Protein AF-0000000084446085 (afdb_homodimer)

Radius of gyration: 16.43 Å; Cα contacts (8 Å, |Δi|>4): 392; chains: 2; bounding box: 28×56×34 Å

Sequence (192 aa):
MSDHLPVAARFSLLAEPSPGLLPRAMQPFAKRDLVPDHFASHREGGTLRLSFGMKAMPAEMVNLVRGDLARLVGVLELQVEQGEMERGPAVLAVAAMSDHLPVAARFSLLAEPSPGLLPRAMQPFAKRDLVPDHFASHREGGTLRLSFGMKAMPAEMVNLVRGDLARLVGVLELQVEQGEMERGPAVLAVAA

InterPro domains:
  IPR060015 ACT-like domain, proteobacteria [PF26954] (7-83)

Organism: NCBI:txid207340

Secondary structure (DSSP, 8-state):
---PPEEEEEEEEEE---TTHHHHHHHHHHHTT---SEEEEEEETTEEEEEEEEEEEEHHHHHHHHHHHHTSTTEEEEEEEEES--S---------/---PPPEEEEEEEEE---TTHHHHHHHHHHHTT---SEEEEEEETTEEEEEEEEEEE-HHHHHHHHHHHHTSTTEEEEEEEEES--S---------

Foldseek 3Di:
DPPAWWWKKKKKWKFFDDPCLVVQLCVLQVVVVHDFPDKDWDDDVGIIIIMTIDLTDDPVSQVVSVVSNVPDPGTDDMDMDIGHSDDTPDPPPPDD/DPPAWWKKKKKKWKFFDDPCLVVQLCVLQVVVVHDFPDKDWDDDVGIIIIMTIDLTDRPVSQVVSVVSNVPDPGTDDMDMDIGHNDDTDDPPPPDD

Nearest PDB structures (foldseek):
  3ibw-assembly1_B  TM=8.499E-01  e=1.055E-03  Chlorobaculum tepidum
  6mrj-assembly1_B  TM=8.603E-01  e=3.039E-03  Helicobacter pylori 26695
  3pht-assembly1_A-2  TM=8.495E-01  e=3.235E-03  Helicobacter pylori
  2wvd-assembly1_C  TM=8.560E-01  e=4.699E-03  Helicobacter pylori 26695
  2cad-assembly1_B-2  TM=8.555E-01  e=9.316E-03  Helicobacter pylori 26695

Structure (mmCIF, N/CA/C/O backbone):
data_AF-0000000084446085-model_v1
#
loop_
_entity.id
_entity.type
_entity.pdbx_description
1 polymer 'Uncharacterized protein'
#
loop_
_atom_site.group_PDB
_atom_site.id
_atom_site.type_symbol
_atom_site.label_atom_id
_atom_site.label_alt_id
_atom_site.label_comp_id
_atom_site.label_asym_id
_atom_site.label_entity_id
_atom_site.label_seq_id
_atom_site.pdbx_PDB_ins_code
_atom_site.Cartn_x
_atom_site.Cartn_y
_atom_site.Cartn_z
_atom_site.occupancy
_atom_site.B_iso_or_equiv
_atom_site.auth_seq_id
_atom_site.auth_comp_id
_atom_site.auth_asym_id
_atom_site.auth_atom_id
_atom_site.pdbx_PDB_model_num
ATOM 1 N N . MET A 1 1 ? -11.031 27.734 9.391 1 44.88 1 MET A N 1
ATOM 2 C CA . MET A 1 1 ? -10.266 26.5 9.289 1 44.88 1 MET A CA 1
ATOM 3 C C . MET A 1 1 ? -8.805 26.734 9.656 1 44.88 1 MET A C 1
ATOM 5 O O . MET A 1 1 ? -8.164 27.641 9.133 1 44.88 1 MET A O 1
ATOM 9 N N . SER A 1 2 ? -8.438 26.609 10.836 1 50.5 2 SER A N 1
ATOM 10 C CA . SER A 1 2 ? -7.133 27.047 11.336 1 50.5 2 SER A CA 1
ATOM 11 C C . SER A 1 2 ? -6.02 26.688 10.352 1 50.5 2 SER A C 1
ATOM 13 O O . SER A 1 2 ? -5.934 25.531 9.898 1 50.5 2 SER A O 1
ATOM 15 N N . ASP A 1 3 ? -5.613 27.531 9.531 1 59.16 3 ASP A N 1
ATOM 16 C CA . ASP A 1 3 ? -4.547 27.531 8.531 1 59.16 3 ASP A CA 1
ATOM 17 C C . ASP A 1 3 ? -3.283 26.875 9.07 1 59.16 3 ASP A C 1
ATOM 19 O O . ASP A 1 3 ? -2.32 27.562 9.422 1 59.16 3 ASP A O 1
ATOM 23 N N . HIS A 1 4 ? -3.48 25.734 9.82 1 76.31 4 HIS A N 1
ATOM 24 C CA . HIS A 1 4 ? -2.236 25.188 10.344 1 76.31 4 HIS A CA 1
ATOM 25 C C . HIS A 1 4 ? -1.319 24.734 9.211 1 76.31 4 HIS A C 1
ATOM 27 O O . HIS A 1 4 ? -1.79 24.266 8.172 1 76.31 4 HIS A O 1
ATOM 33 N N . LEU A 1 5 ? -0.11 25.172 9.188 1 86.69 5 LEU A N 1
ATOM 34 C CA . LEU A 1 5 ? 0.936 24.844 8.227 1 86.69 5 LEU A CA 1
ATOM 35 C C . LEU A 1 5 ? 1.095 23.328 8.102 1 86.69 5 LEU A C 1
ATOM 37 O O . LEU A 1 5 ? 0.976 22.609 9.094 1 86.69 5 LEU A O 1
ATOM 41 N N . PRO A 1 6 ? 1.165 22.891 6.93 1 93.75 6 PRO A N 1
ATOM 42 C CA . PRO A 1 6 ? 1.433 21.453 6.762 1 93.75 6 PRO A CA 1
ATOM 43 C C . PRO A 1 6 ? 2.699 21.016 7.484 1 93.75 6 PRO A C 1
ATOM 45 O O . PRO A 1 6 ? 3.604 21.812 7.719 1 93.75 6 PRO A O 1
ATOM 48 N N . VAL A 1 7 ? 2.709 19.859 7.918 1 95.06 7 VAL A N 1
ATOM 49 C CA . VAL A 1 7 ? 3.865 19.266 8.594 1 95.06 7 VAL A CA 1
ATOM 50 C C . VAL A 1 7 ? 4.309 18.016 7.855 1 95.06 7 VAL A C 1
ATOM 52 O O . VAL A 1 7 ? 3.512 17.391 7.148 1 95.06 7 VAL A O 1
ATOM 55 N N . ALA A 1 8 ? 5.555 17.641 7.98 1 96.75 8 ALA A N 1
ATOM 56 C CA . ALA A 1 8 ? 6.016 16.328 7.559 1 96.75 8 ALA A CA 1
ATOM 57 C C . ALA A 1 8 ? 5.613 15.258 8.57 1 96.75 8 ALA A C 1
ATOM 59 O O . ALA A 1 8 ? 5.633 15.5 9.781 1 96.75 8 ALA A O 1
ATOM 60 N N . ALA A 1 9 ? 5.258 14.117 8.078 1 97.81 9 ALA A N 1
ATOM 61 C CA . ALA A 1 9 ? 4.859 13.031 8.977 1 97.81 9 ALA A CA 1
ATOM 62 C C . ALA A 1 9 ? 5.316 11.68 8.438 1 97.81 9 ALA A C 1
ATOM 64 O O . ALA A 1 9 ? 5.367 11.477 7.227 1 97.81 9 ALA A O 1
ATOM 65 N N . ARG A 1 10 ? 5.652 10.812 9.32 1 97.81 10 ARG A N 1
ATOM 66 C CA . ARG A 1 10 ? 5.988 9.422 9.031 1 97.81 10 ARG A CA 1
ATOM 67 C C . ARG A 1 10 ? 5.258 8.477 9.977 1 97.81 10 ARG A C 1
ATOM 69 O O . ARG A 1 10 ? 5.273 8.672 11.195 1 97.81 10 ARG A O 1
ATOM 76 N N . PHE A 1 11 ? 4.621 7.492 9.383 1 98.44 11 PHE A N 1
ATOM 77 C CA . PHE A 1 11 ? 3.965 6.418 10.125 1 98.44 11 PHE A CA 1
ATOM 78 C C . PHE A 1 11 ? 4.688 5.094 9.906 1 98.44 11 PHE A C 1
ATOM 80 O O . PHE A 1 11 ? 4.918 4.688 8.766 1 98.44 11 PHE A O 1
ATOM 87 N N . SER A 1 12 ? 5.07 4.453 10.969 1 98.25 12 SER A N 1
ATOM 88 C CA . SER A 1 12 ? 5.719 3.146 10.914 1 98.25 12 SER A CA 1
ATOM 89 C C . SER A 1 12 ? 4.965 2.119 11.758 1 98.25 12 SER A C 1
ATOM 91 O O . SER A 1 12 ? 4.699 2.35 12.938 1 98.25 12 SER A O 1
ATOM 93 N N . LEU A 1 13 ? 4.707 0.987 11.094 1 98.31 13 LEU A N 1
ATOM 94 C CA . LEU A 1 13 ? 3.875 -0.013 11.758 1 98.31 13 LEU A CA 1
ATOM 95 C C . LEU A 1 13 ? 4.523 -1.392 11.688 1 98.31 13 LEU A C 1
ATOM 97 O O . LEU A 1 13 ? 5.18 -1.722 10.695 1 98.31 13 LEU A O 1
ATOM 101 N N . LEU A 1 14 ? 4.336 -2.143 12.719 1 98.44 14 LEU A N 1
ATOM 102 C CA . LEU A 1 14 ? 4.484 -3.594 12.719 1 98.44 14 LEU A CA 1
ATOM 103 C C . LEU A 1 14 ? 3.121 -4.277 12.781 1 98.44 14 LEU A C 1
ATOM 105 O O . LEU A 1 14 ? 2.264 -3.891 13.578 1 98.44 14 LEU A O 1
ATOM 109 N N . ALA A 1 15 ? 2.941 -5.281 11.945 1 98.62 15 ALA A N 1
ATOM 110 C CA . ALA A 1 15 ? 1.638 -5.938 11.898 1 98.62 15 ALA A CA 1
ATOM 111 C C . ALA A 1 15 ? 1.781 -7.418 11.57 1 98.62 15 ALA A C 1
ATOM 113 O O . ALA A 1 15 ? 2.85 -7.867 11.141 1 98.62 15 ALA A O 1
ATOM 114 N N . GLU A 1 16 ? 0.782 -8.172 11.859 1 98.06 16 GLU A N 1
ATOM 115 C CA . GLU A 1 16 ? 0.651 -9.539 11.359 1 98.06 16 GLU A CA 1
ATOM 116 C C . GLU A 1 16 ? 0.266 -9.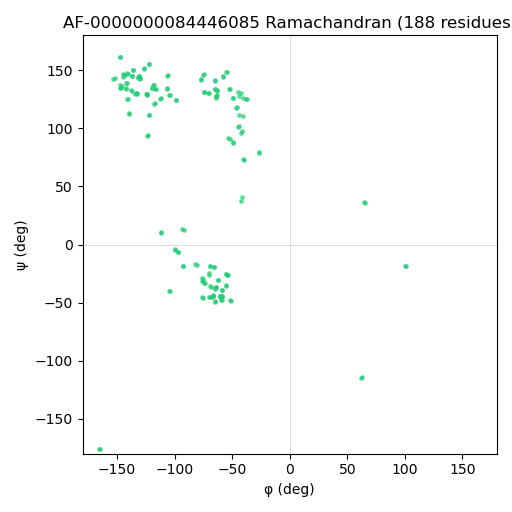547 9.883 1 98.06 16 GLU A C 1
ATOM 118 O O . GLU A 1 16 ? -0.667 -8.852 9.477 1 98.06 16 GLU A O 1
ATOM 123 N N . PRO A 1 17 ? 1.014 -10.352 9.164 1 97.62 17 PRO A N 1
ATOM 124 C CA . PRO A 1 17 ? 0.651 -10.398 7.75 1 97.62 17 PRO A CA 1
ATOM 125 C C . PRO A 1 17 ? -0.752 -10.961 7.516 1 97.62 17 PRO A C 1
ATOM 127 O O . PRO A 1 17 ? -1.106 -12 8.07 1 97.62 17 PRO A O 1
ATOM 130 N N . SER A 1 18 ? -1.565 -10.25 6.789 1 97.31 18 SER A N 1
ATOM 131 C CA . SER A 1 18 ? -2.896 -10.672 6.359 1 97.31 18 SER A CA 1
ATOM 132 C C . SER A 1 18 ? -3.291 -10 5.047 1 97.31 18 SER A C 1
ATOM 134 O O . SER A 1 18 ? -2.91 -8.859 4.789 1 97.31 18 SER A O 1
ATOM 136 N N . PRO A 1 19 ? -3.984 -10.695 4.168 1 97.31 19 PRO A N 1
ATOM 137 C CA . PRO A 1 19 ? -4.324 -10.156 2.852 1 97.31 19 PRO A CA 1
ATOM 138 C C . PRO A 1 19 ? -5.047 -8.812 2.934 1 97.31 19 PRO A C 1
ATOM 140 O O . PRO A 1 19 ? -4.863 -7.953 2.068 1 97.31 19 PRO A O 1
ATOM 143 N N . GLY A 1 20 ? -5.68 -8.484 3.869 1 98 20 GLY A N 1
ATOM 144 C CA . GLY A 1 20 ? -6.492 -7.281 3.961 1 98 20 GLY A CA 1
ATOM 145 C C . GLY A 1 20 ? -5.785 -6.137 4.656 1 98 20 GLY A C 1
ATOM 146 O O . GLY A 1 20 ? -6.293 -5.012 4.688 1 98 20 GLY A O 1
ATOM 147 N N . LEU A 1 21 ? -4.629 -6.352 5.191 1 98.44 21 LEU A N 1
ATOM 148 C CA . LEU A 1 21 ? -3.977 -5.332 6.012 1 98.44 21 LEU A CA 1
ATOM 149 C C . LEU A 1 21 ? -3.516 -4.16 5.152 1 98.44 21 LEU A C 1
ATOM 151 O O . LEU A 1 21 ? -3.734 -3 5.508 1 98.44 21 LEU A O 1
ATOM 155 N N . LEU A 1 22 ? -2.881 -4.457 4 1 97.62 22 LEU A N 1
ATOM 156 C CA . LEU A 1 22 ? -2.289 -3.398 3.191 1 97.62 22 LEU A CA 1
ATOM 157 C C . LEU A 1 22 ? -3.365 -2.469 2.641 1 97.62 22 LEU A C 1
ATOM 159 O O . LEU A 1 22 ? -3.27 -1.248 2.787 1 97.62 22 LEU A O 1
ATOM 163 N N . PRO A 1 23 ? -4.465 -2.996 2.02 1 98.25 23 PRO A N 1
ATOM 164 C CA . PRO A 1 23 ? -5.539 -2.086 1.607 1 98.25 23 PRO A CA 1
ATOM 165 C C . PRO A 1 23 ? -6.125 -1.3 2.777 1 98.25 23 PRO A C 1
ATOM 167 O O . PRO A 1 23 ? -6.375 -0.098 2.656 1 98.25 23 PRO A O 1
ATOM 170 N N . ARG A 1 24 ? -6.266 -1.935 3.891 1 98.19 24 ARG A N 1
ATOM 171 C CA . ARG A 1 24 ? -6.863 -1.272 5.047 1 98.19 24 ARG A CA 1
ATOM 172 C C . ARG A 1 24 ? -5.938 -0.191 5.598 1 98.19 24 ARG A C 1
ATOM 174 O O . ARG A 1 24 ? -6.402 0.852 6.062 1 98.19 24 ARG A O 1
ATOM 181 N N . ALA A 1 25 ? -4.676 -0.404 5.566 1 98.5 25 ALA A N 1
ATOM 182 C CA . ALA A 1 25 ? -3.701 0.551 6.09 1 98.5 25 ALA A CA 1
ATOM 183 C C . ALA A 1 25 ? -3.646 1.807 5.223 1 98.5 25 ALA A C 1
ATOM 185 O O . ALA A 1 25 ? -3.209 2.865 5.684 1 98.5 25 ALA A O 1
ATOM 186 N N . MET A 1 26 ? -4.141 1.696 3.994 1 97.62 26 MET A N 1
ATOM 187 C CA . MET A 1 26 ? -4.094 2.826 3.07 1 97.62 26 MET A CA 1
ATOM 188 C C . MET A 1 26 ? -5.379 3.646 3.146 1 97.62 26 MET A C 1
ATOM 190 O O . MET A 1 26 ? -5.395 4.816 2.762 1 97.62 26 MET A O 1
ATOM 194 N N . GLN A 1 27 ? -6.395 3.082 3.666 1 98.44 27 GLN A N 1
ATOM 195 C CA . GLN A 1 27 ? -7.734 3.66 3.646 1 98.44 27 GLN A CA 1
ATOM 196 C C . GLN A 1 27 ? -7.781 4.961 4.445 1 98.44 27 GLN A C 1
ATOM 198 O O . GLN A 1 27 ? -8.469 5.906 4.059 1 98.44 27 GLN A O 1
ATOM 203 N N . PRO A 1 28 ? -7.082 5.141 5.574 1 98.69 28 PRO A N 1
ATOM 204 C CA . PRO A 1 28 ? -7.16 6.379 6.352 1 98.69 28 PRO A CA 1
ATOM 205 C C . PRO A 1 28 ? -6.68 7.598 5.57 1 98.69 28 PRO A C 1
ATOM 207 O O . PRO A 1 28 ? -7.164 8.711 5.797 1 98.69 28 PRO A O 1
ATOM 210 N N . PHE A 1 29 ? -5.754 7.434 4.668 1 98.31 29 PHE A N 1
ATOM 211 C CA . PHE A 1 29 ? -5.258 8.531 3.846 1 98.31 29 PHE A CA 1
ATOM 212 C C . PHE A 1 29 ? -6.266 8.891 2.76 1 98.31 29 PHE A C 1
ATOM 214 O O . PHE A 1 29 ? -6.559 10.07 2.545 1 98.31 29 PHE A O 1
ATOM 221 N N . ALA A 1 30 ? -6.73 7.852 2.168 1 98.44 30 ALA A N 1
ATOM 222 C CA . ALA A 1 30 ? -7.719 8.07 1.115 1 98.44 30 ALA A CA 1
ATOM 223 C C . ALA A 1 30 ? -8.938 8.812 1.654 1 98.44 30 ALA A C 1
ATOM 225 O O . ALA A 1 30 ? -9.438 9.742 1.021 1 98.44 30 ALA A O 1
ATOM 226 N N . LYS A 1 31 ? -9.469 8.422 2.818 1 98.12 31 LYS A N 1
ATOM 227 C CA . LYS A 1 31 ? -10.633 9.023 3.461 1 98.12 31 LYS A CA 1
ATOM 228 C C . LYS A 1 31 ? -10.438 10.523 3.652 1 98.12 31 LYS A C 1
ATOM 230 O O . LYS A 1 31 ? -11.406 11.281 3.715 1 98.12 31 LYS A O 1
ATOM 235 N N . ARG A 1 32 ? -9.188 10.992 3.734 1 97.94 32 ARG A N 1
ATOM 236 C CA . ARG A 1 32 ? -8.875 12.383 4.043 1 97.94 32 ARG A CA 1
ATOM 237 C C . ARG A 1 32 ? -8.266 13.086 2.836 1 97.94 32 ARG A C 1
ATOM 239 O O . ARG A 1 32 ? -7.602 14.117 2.98 1 97.94 32 ARG A O 1
ATOM 246 N N . ASP A 1 33 ? -8.312 12.453 1.645 1 97.81 33 ASP A N 1
ATOM 247 C CA . ASP A 1 33 ? -7.844 12.992 0.374 1 97.81 33 ASP A CA 1
ATOM 248 C C . ASP A 1 33 ? -6.336 13.219 0.398 1 97.81 33 ASP A C 1
ATOM 250 O O . ASP A 1 33 ? -5.848 14.242 -0.083 1 97.81 33 ASP A O 1
ATOM 254 N N . LEU A 1 34 ? -5.641 12.336 1.06 1 97.69 34 LEU A N 1
ATOM 255 C CA . LEU A 1 34 ? -4.188 12.406 1.152 1 97.69 34 LEU A CA 1
ATOM 256 C C . LE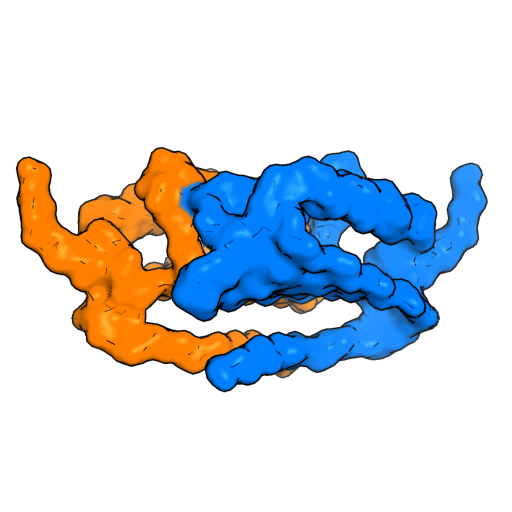U A 1 34 ? -3.529 11.344 0.281 1 97.69 34 LEU A C 1
ATOM 258 O O . LEU A 1 34 ? -4.066 10.242 0.127 1 97.69 34 LEU A O 1
ATOM 262 N N . VAL A 1 35 ? -2.416 11.641 -0.278 1 97.5 35 VAL A N 1
ATOM 263 C CA . VAL A 1 35 ? -1.564 10.695 -0.997 1 97.5 35 VAL A CA 1
ATOM 264 C C . VAL A 1 35 ? -0.172 10.672 -0.37 1 97.5 35 VAL A C 1
ATOM 266 O O . VAL A 1 35 ? 0.594 11.633 -0.513 1 97.5 35 VAL A O 1
ATOM 269 N N . PRO A 1 36 ? 0.139 9.625 0.22 1 97.12 36 PRO A N 1
ATOM 270 C CA . PRO A 1 36 ? 1.501 9.555 0.756 1 97.12 36 PRO A CA 1
ATOM 271 C C . PRO A 1 36 ? 2.568 9.742 -0.321 1 97.12 36 PRO A C 1
ATOM 273 O O . PRO A 1 36 ? 2.404 9.258 -1.446 1 97.12 36 PRO A O 1
ATOM 276 N N . ASP A 1 37 ? 3.684 10.406 0.031 1 96.25 37 ASP A N 1
ATOM 277 C CA . ASP A 1 37 ? 4.801 10.586 -0.889 1 96.25 37 ASP A CA 1
ATOM 278 C C . ASP A 1 37 ? 5.582 9.289 -1.07 1 96.25 37 ASP A C 1
ATOM 280 O O . ASP A 1 37 ? 6.148 9.039 -2.137 1 96.25 37 ASP A O 1
ATOM 284 N N . HIS A 1 38 ? 5.609 8.539 0.038 1 96.12 38 HIS A N 1
ATOM 285 C CA . HIS A 1 38 ? 6.312 7.266 0.03 1 96.12 38 HIS A CA 1
ATOM 286 C C . HIS A 1 38 ? 5.598 6.238 0.902 1 96.12 38 HIS A C 1
ATOM 288 O O . HIS A 1 38 ? 5.023 6.59 1.935 1 96.12 38 HIS A O 1
ATOM 294 N N . PHE A 1 39 ? 5.664 5.023 0.414 1 96.06 39 PHE A N 1
ATOM 295 C CA . PHE A 1 39 ? 5.145 3.883 1.159 1 96.06 39 PHE A CA 1
ATOM 296 C C . PHE A 1 39 ? 5.992 2.641 0.905 1 96.06 39 PHE A C 1
ATOM 298 O O . PHE A 1 39 ? 6.402 2.385 -0.228 1 96.06 39 PHE A O 1
ATOM 305 N N . ALA A 1 40 ? 6.254 1.955 2 1 97.12 40 ALA A N 1
ATOM 306 C CA . ALA A 1 40 ? 6.996 0.702 1.885 1 97.12 40 ALA A CA 1
ATOM 307 C C . ALA A 1 40 ? 6.457 -0.346 2.854 1 97.12 40 ALA A C 1
ATOM 309 O O . ALA A 1 40 ? 6.098 -0.024 3.988 1 97.12 40 ALA A O 1
ATOM 310 N N . SER A 1 41 ? 6.387 -1.529 2.34 1 97.44 41 SER A N 1
ATOM 311 C CA . SER A 1 41 ? 6.074 -2.658 3.209 1 97.44 41 SER A CA 1
ATOM 312 C C . SER A 1 41 ? 6.957 -3.861 2.893 1 97.44 41 SER A C 1
ATOM 314 O O . SER A 1 41 ? 7.371 -4.047 1.746 1 97.44 41 SER A O 1
ATOM 316 N N . HIS A 1 42 ? 7.285 -4.574 3.934 1 96.25 42 HIS A N 1
ATOM 317 C CA . HIS A 1 42 ? 8.102 -5.777 3.812 1 96.25 42 HIS A CA 1
ATOM 318 C C . HIS A 1 42 ? 7.637 -6.859 4.781 1 96.25 42 HIS A C 1
ATOM 320 O O . HIS A 1 42 ? 7.434 -6.594 5.969 1 96.25 42 HIS A O 1
ATOM 326 N N . ARG A 1 43 ? 7.562 -7.996 4.207 1 95.81 43 ARG A N 1
ATOM 327 C CA . ARG A 1 43 ? 7.176 -9.141 5.027 1 95.81 43 ARG A CA 1
ATOM 328 C C . ARG A 1 43 ? 8.398 -9.945 5.457 1 95.81 43 ARG A C 1
ATOM 330 O O . ARG A 1 43 ? 9.273 -10.242 4.641 1 95.81 43 ARG A O 1
ATOM 337 N N . GLU A 1 44 ? 8.531 -10.102 6.633 1 89.75 44 GLU A N 1
ATOM 338 C CA . GLU A 1 44 ? 9.555 -10.977 7.203 1 89.75 44 GLU A CA 1
ATOM 339 C C . GLU A 1 44 ? 8.938 -12.047 8.102 1 89.75 44 GLU A C 1
ATOM 341 O O . GLU A 1 44 ? 8.75 -11.82 9.297 1 89.75 44 GLU A O 1
ATOM 346 N N . GLY A 1 45 ? 8.711 -13.188 7.43 1 86.44 45 GLY A N 1
ATOM 347 C CA . GLY A 1 45 ? 8.109 -14.273 8.188 1 86.44 45 GLY A CA 1
ATOM 348 C C . GLY A 1 45 ? 6.738 -13.93 8.734 1 86.44 45 GLY A C 1
ATOM 349 O O . GLY A 1 45 ? 5.828 -13.594 7.973 1 86.44 45 GLY A O 1
ATOM 350 N N . GLY A 1 46 ? 6.637 -13.867 10.016 1 93.31 46 GLY A N 1
ATOM 351 C CA . GLY A 1 46 ? 5.355 -13.695 10.68 1 93.31 46 GLY A CA 1
ATOM 352 C C . GLY A 1 46 ? 5.012 -12.242 10.945 1 93.31 46 GLY A C 1
ATOM 353 O O . GLY A 1 46 ? 4.07 -11.945 11.688 1 93.31 46 GLY A O 1
ATOM 354 N N . THR A 1 47 ? 5.777 -11.359 10.312 1 96.94 47 THR A N 1
ATOM 355 C CA . THR A 1 47 ? 5.5 -9.945 10.555 1 96.94 47 THR A CA 1
ATOM 356 C C . THR A 1 47 ? 5.523 -9.164 9.242 1 96.94 47 THR A C 1
ATOM 358 O O . THR A 1 47 ? 6.188 -9.562 8.289 1 96.94 47 THR A O 1
ATOM 361 N N . LEU A 1 48 ? 4.703 -8.109 9.258 1 97.75 48 LEU A N 1
ATOM 362 C CA . LEU A 1 48 ? 4.68 -7.129 8.18 1 97.75 48 LEU A CA 1
ATOM 363 C C . LEU A 1 48 ? 5.086 -5.75 8.688 1 97.75 48 LEU A C 1
ATOM 365 O O . LEU A 1 48 ? 4.477 -5.227 9.625 1 97.75 48 LEU A O 1
ATOM 369 N N . ARG A 1 49 ? 6.113 -5.223 8.109 1 98.06 49 ARG A N 1
ATOM 370 C CA . ARG A 1 49 ? 6.559 -3.877 8.461 1 98.06 49 ARG A CA 1
ATOM 371 C C . ARG A 1 49 ? 6.172 -2.875 7.375 1 98.06 49 ARG A C 1
ATOM 373 O O . ARG A 1 49 ? 6.438 -3.094 6.191 1 98.06 49 ARG A O 1
ATOM 380 N N . LEU A 1 50 ? 5.527 -1.782 7.797 1 98 50 LEU A N 1
ATOM 381 C CA . LEU A 1 50 ? 5.074 -0.757 6.863 1 98 50 LEU A CA 1
ATOM 382 C C . LEU A 1 50 ? 5.582 0.62 7.277 1 98 50 LEU A C 1
ATOM 384 O O . LEU A 1 50 ? 5.734 0.895 8.469 1 98 50 LEU A O 1
ATOM 388 N N . SER A 1 51 ? 5.75 1.472 6.332 1 97.31 51 SER A N 1
ATOM 389 C CA . SER A 1 51 ? 6.043 2.875 6.602 1 97.31 51 SER A CA 1
ATOM 390 C C . SER A 1 51 ? 5.445 3.781 5.531 1 97.31 51 SER A C 1
ATOM 392 O O . SER A 1 51 ? 5.535 3.48 4.34 1 97.31 51 SER A O 1
ATOM 394 N N . PHE A 1 52 ? 4.812 4.859 5.996 1 96.94 52 PHE A N 1
ATOM 395 C CA . PHE A 1 52 ? 4.262 5.914 5.156 1 96.94 52 PHE A CA 1
ATOM 396 C C . PHE A 1 52 ? 4.934 7.25 5.453 1 96.94 52 PHE A C 1
ATOM 398 O O . PHE A 1 52 ? 5.125 7.609 6.617 1 96.94 52 PHE A O 1
ATOM 405 N N . GLY A 1 53 ? 5.219 7.926 4.375 1 96.62 53 GLY A N 1
ATOM 406 C CA . GLY A 1 53 ? 5.781 9.25 4.57 1 96.62 53 GLY A CA 1
ATOM 407 C C . GLY A 1 53 ? 5.07 10.328 3.768 1 96.62 53 GLY A C 1
ATOM 408 O O . GLY A 1 53 ? 4.695 10.102 2.613 1 96.62 53 GLY A O 1
ATOM 409 N N . MET A 1 54 ? 4.945 11.461 4.344 1 96.19 54 MET A N 1
ATOM 410 C CA . MET A 1 54 ? 4.441 12.664 3.691 1 96.19 54 MET A CA 1
ATOM 411 C C . MET A 1 54 ? 5.27 13.883 4.082 1 96.19 54 MET A C 1
ATOM 413 O O . MET A 1 54 ? 5.512 14.117 5.266 1 96.19 54 MET A O 1
ATOM 417 N N . LYS A 1 55 ? 5.578 14.562 3.057 1 94.31 55 LYS A N 1
ATOM 418 C CA . LYS A 1 55 ? 6.328 15.789 3.291 1 94.31 55 LYS A CA 1
ATOM 419 C C . LYS A 1 55 ? 5.422 16.891 3.822 1 94.31 55 LYS A C 1
ATOM 421 O O . LYS A 1 55 ? 5.883 17.797 4.52 1 94.31 55 LYS A O 1
ATOM 426 N N . ALA A 1 56 ? 4.238 16.844 3.41 1 94.12 56 ALA A N 1
ATOM 427 C CA . ALA A 1 56 ? 3.275 17.875 3.801 1 94.12 56 ALA A CA 1
ATOM 428 C C . ALA A 1 56 ? 1.911 17.266 4.102 1 94.12 56 ALA A C 1
ATOM 430 O O . ALA A 1 56 ? 1.249 16.734 3.203 1 94.12 56 ALA A O 1
ATOM 431 N N . MET A 1 57 ? 1.583 17.359 5.355 1 95.81 57 MET A N 1
ATOM 432 C CA . MET A 1 57 ? 0.305 16.844 5.848 1 95.81 57 MET A CA 1
ATOM 433 C C . MET A 1 57 ? -0.359 17.859 6.781 1 95.81 57 MET A C 1
ATOM 435 O O . MET A 1 57 ? 0.307 18.453 7.621 1 95.81 57 MET A O 1
ATOM 439 N N . PRO A 1 58 ? -1.727 18.172 6.508 1 95.5 58 PRO A N 1
ATOM 440 C CA . PRO A 1 58 ? -2.379 18.984 7.535 1 95.5 58 PRO A CA 1
ATOM 441 C C . PRO A 1 58 ? -2.168 18.438 8.945 1 95.5 58 PRO A C 1
ATOM 443 O O . PRO A 1 58 ? -2.467 17.266 9.203 1 95.5 58 PRO A O 1
ATOM 446 N N . ALA A 1 59 ? -1.686 19.281 9.766 1 95 59 ALA A N 1
ATOM 447 C CA . ALA A 1 59 ? -1.242 18.875 11.094 1 95 59 ALA A CA 1
ATOM 448 C C . ALA A 1 59 ? -2.359 18.172 11.852 1 95 59 ALA A C 1
ATOM 450 O O . ALA A 1 59 ? -2.109 17.203 12.586 1 95 59 ALA A O 1
ATOM 451 N N . GLU A 1 60 ? -3.525 18.531 11.688 1 95.88 60 GLU A N 1
ATOM 452 C CA . GLU A 1 60 ? -4.664 17.969 12.414 1 95.88 60 GLU A CA 1
ATOM 453 C C . GLU A 1 60 ? -4.949 16.547 11.969 1 95.88 60 GLU A C 1
ATOM 455 O O . GLU A 1 60 ? -5.531 15.758 12.719 1 95.88 60 GLU A O 1
ATOM 460 N N . MET A 1 61 ? -4.566 16.281 10.789 1 97.94 61 MET A N 1
ATOM 461 C CA . MET A 1 61 ? -4.898 14.977 10.227 1 97.94 61 MET A CA 1
ATOM 462 C C . MET A 1 61 ? -3.928 13.906 10.719 1 97.94 61 MET A C 1
ATOM 464 O O . MET A 1 61 ? -4.215 12.711 10.625 1 97.94 61 MET A O 1
ATOM 468 N N . VAL A 1 62 ? -2.783 14.328 11.234 1 97.81 62 VAL A N 1
ATOM 469 C CA . VAL A 1 62 ? -1.776 13.359 11.664 1 97.81 62 VAL A CA 1
ATOM 470 C C . VAL A 1 62 ? -2.355 12.469 12.758 1 97.81 62 VAL A C 1
ATOM 472 O O . VAL A 1 62 ? -2.279 11.242 12.672 1 97.81 62 VAL A O 1
ATOM 475 N N . ASN A 1 63 ? -3.039 13.125 13.672 1 97.81 63 ASN A N 1
ATOM 476 C CA . ASN A 1 63 ? -3.564 12.367 14.805 1 97.81 63 ASN A CA 1
ATOM 477 C C . ASN A 1 63 ? -4.789 11.547 14.406 1 97.81 63 ASN A C 1
ATOM 479 O O . ASN A 1 63 ? -5.039 10.477 14.977 1 97.81 63 ASN A O 1
ATOM 483 N N . LEU A 1 64 ? -5.535 12 13.453 1 98.69 64 LEU A N 1
ATOM 484 C CA . LEU A 1 64 ? -6.68 11.242 12.953 1 98.69 64 LEU A CA 1
ATOM 485 C C . LEU A 1 64 ? -6.223 9.969 12.25 1 98.69 64 LEU A C 1
ATOM 487 O O . LEU A 1 64 ? -6.777 8.898 12.484 1 98.69 64 LEU A O 1
ATOM 491 N N . VAL A 1 65 ? -5.207 10.102 11.461 1 98.69 65 VAL A N 1
ATOM 492 C CA . VAL A 1 65 ? -4.656 8.953 10.742 1 98.69 65 VAL A CA 1
ATOM 493 C C . VAL A 1 65 ? -4.02 7.988 11.742 1 98.69 65 VAL A C 1
ATOM 495 O O . VAL A 1 65 ? -4.227 6.777 11.656 1 98.69 65 VAL A O 1
ATOM 498 N N . ARG A 1 66 ? -3.242 8.531 12.68 1 98.69 66 ARG A N 1
ATOM 499 C CA . ARG A 1 66 ? -2.68 7.703 13.742 1 98.69 66 ARG A CA 1
ATOM 500 C C . ARG A 1 66 ? -3.764 6.875 14.422 1 98.69 66 ARG A C 1
ATOM 502 O O . ARG A 1 66 ? -3.59 5.672 14.641 1 98.69 66 ARG A O 1
ATOM 509 N N . GLY A 1 67 ? -4.82 7.504 14.781 1 98.81 67 GLY A N 1
ATOM 510 C CA . GLY A 1 67 ? -5.918 6.82 15.445 1 98.81 67 GLY A CA 1
ATOM 511 C C . GLY A 1 67 ? -6.5 5.684 14.625 1 98.81 67 GLY A C 1
ATOM 512 O O . GLY A 1 67 ? -6.746 4.598 15.148 1 98.81 67 GLY A O 1
ATOM 513 N N . ASP A 1 68 ? -6.773 5.914 13.367 1 98.81 68 ASP A N 1
ATOM 514 C CA . ASP A 1 68 ? -7.316 4.887 12.484 1 98.81 68 ASP A CA 1
ATOM 515 C C . ASP A 1 68 ? -6.359 3.701 12.367 1 98.81 68 ASP A C 1
ATOM 517 O O . ASP A 1 68 ? -6.785 2.545 12.414 1 98.81 68 ASP A O 1
ATOM 521 N N . LEU A 1 69 ? -5.055 4.031 12.172 1 98.75 69 LEU A N 1
ATOM 522 C CA . LEU A 1 69 ? -4.059 2.979 12 1 98.75 69 LEU A CA 1
ATOM 523 C C . LEU A 1 69 ? -3.916 2.148 13.273 1 98.75 69 LEU A C 1
ATOM 525 O O . LEU A 1 69 ? -3.77 0.926 13.203 1 98.75 69 LEU A O 1
ATOM 529 N N . ALA A 1 70 ? -3.994 2.803 14.43 1 98.62 70 ALA A N 1
ATOM 530 C CA . ALA A 1 70 ? -3.842 2.123 15.719 1 98.62 70 ALA A CA 1
ATOM 531 C C . ALA A 1 70 ? -4.984 1.145 15.961 1 98.62 70 ALA A C 1
ATOM 533 O O . ALA A 1 70 ? -4.855 0.21 16.75 1 98.62 70 ALA A O 1
ATOM 534 N N . ARG A 1 71 ? -6.074 1.29 15.273 1 98.5 71 ARG A N 1
ATOM 535 C CA . ARG A 1 71 ? -7.262 0.477 15.516 1 98.5 71 ARG A CA 1
ATOM 536 C C . ARG A 1 71 ? -7.363 -0.655 14.492 1 98.5 71 ARG A C 1
ATOM 538 O O . ARG A 1 71 ? -8.305 -1.454 14.539 1 98.5 71 ARG A O 1
ATOM 545 N N . LEU A 1 72 ? -6.508 -0.638 13.633 1 98.5 72 LEU A N 1
ATOM 546 C CA . LEU A 1 72 ? -6.543 -1.71 12.641 1 98.5 72 LEU A CA 1
ATOM 547 C C . LEU A 1 72 ? -6.266 -3.061 13.297 1 98.5 72 LEU A C 1
ATOM 549 O O . LEU A 1 72 ? -5.301 -3.203 14.047 1 98.5 72 LEU A O 1
ATOM 553 N N . VAL A 1 73 ? -7.031 -4.02 12.977 1 98.5 73 VAL A N 1
ATOM 554 C CA . VAL A 1 73 ? -6.785 -5.383 13.438 1 98.5 73 VAL A CA 1
ATOM 555 C C . VAL A 1 73 ? -5.457 -5.887 12.867 1 98.5 73 VAL A C 1
ATOM 557 O O . VAL A 1 73 ? -5.18 -5.719 11.68 1 98.5 73 VAL A O 1
ATOM 560 N N . GLY A 1 74 ? -4.617 -6.465 13.648 1 98.12 74 GLY A N 1
ATOM 561 C CA . GLY A 1 74 ? -3.355 -7.051 13.211 1 98.12 74 GLY A CA 1
ATOM 562 C C . GLY A 1 74 ? -2.16 -6.152 13.477 1 98.12 74 GLY A C 1
ATOM 563 O O . GLY A 1 74 ? -1.015 -6.598 13.391 1 98.12 74 GLY A O 1
ATOM 564 N N . VAL A 1 75 ? -2.428 -4.863 13.695 1 98.62 75 VAL A N 1
ATOM 565 C CA . VAL A 1 75 ? -1.333 -3.951 14.008 1 98.62 75 VAL A CA 1
ATOM 566 C C . VAL A 1 75 ? -0.795 -4.246 15.406 1 98.62 75 VAL A C 1
ATOM 568 O O . VAL A 1 75 ? -1.562 -4.324 16.375 1 98.62 75 VAL A O 1
ATOM 571 N N . LEU A 1 76 ? 0.428 -4.367 15.492 1 98.44 76 LEU A N 1
ATOM 572 C CA . LEU A 1 76 ? 1.098 -4.703 16.75 1 98.44 76 LEU A CA 1
ATOM 573 C C . LEU A 1 76 ? 1.787 -3.479 17.344 1 98.44 76 LEU A C 1
ATOM 575 O O . LEU A 1 76 ? 1.811 -3.307 18.562 1 98.44 76 LEU A O 1
ATOM 579 N N . GLU A 1 77 ? 2.385 -2.682 16.578 1 98.56 77 GLU A N 1
ATOM 580 C CA . GLU A 1 77 ? 3.072 -1.46 16.984 1 98.56 77 GLU A CA 1
ATOM 581 C C . GLU A 1 77 ? 2.84 -0.333 15.984 1 98.56 77 GLU A C 1
ATOM 583 O O . GLU A 1 77 ? 2.693 -0.583 14.789 1 98.56 77 GLU A O 1
ATOM 588 N N . LEU A 1 78 ? 2.787 0.826 16.484 1 98.75 78 LEU A N 1
ATOM 589 C CA . LEU A 1 78 ? 2.672 2.021 15.656 1 98.75 78 LEU A CA 1
ATOM 590 C C . LEU A 1 78 ? 3.533 3.152 16.219 1 98.75 78 LEU A C 1
ATOM 592 O O . LEU A 1 78 ? 3.451 3.475 17.406 1 98.75 78 LEU A O 1
ATOM 596 N N . GLN A 1 79 ? 4.383 3.664 15.375 1 98.56 79 GLN A N 1
ATOM 597 C CA . GLN A 1 79 ? 5.16 4.859 15.688 1 98.56 79 GLN A CA 1
ATOM 598 C C . GLN A 1 79 ? 4.863 5.98 14.695 1 98.56 79 GLN A C 1
ATOM 600 O O . GLN A 1 79 ? 4.777 5.742 13.492 1 98.56 79 GLN A O 1
ATOM 605 N N . VAL A 1 80 ? 4.676 7.148 15.242 1 98.31 80 VAL A N 1
ATOM 606 C CA . VAL A 1 80 ? 4.41 8.312 14.406 1 98.31 80 VAL A CA 1
ATOM 607 C C . VAL A 1 80 ? 5.43 9.414 14.719 1 98.31 80 VAL A C 1
ATOM 609 O O . VAL A 1 80 ? 5.68 9.727 15.883 1 98.31 80 VAL A O 1
ATOM 612 N N . GLU A 1 81 ? 6.008 9.891 13.672 1 96.69 81 GLU A N 1
ATOM 613 C CA . GLU A 1 81 ? 6.902 11.039 13.766 1 96.69 81 GLU A CA 1
ATOM 614 C C . GLU A 1 81 ? 6.359 12.234 12.984 1 96.69 81 GLU A C 1
ATOM 616 O O . GLU A 1 81 ? 5.797 12.062 11.898 1 96.69 81 GLU A O 1
ATOM 621 N N . GLN A 1 82 ? 6.402 13.375 13.617 1 94.25 82 GLN A N 1
ATOM 622 C CA . GLN A 1 82 ? 5.992 14.594 12.938 1 94.25 82 GLN A CA 1
ATOM 623 C C . GLN A 1 82 ? 7.016 15.711 13.133 1 94.25 82 GLN A C 1
ATOM 625 O O . GLN A 1 82 ? 7.688 15.766 14.164 1 94.25 82 GLN A O 1
ATOM 630 N N . GLY A 1 83 ? 7.242 16.562 12.094 1 90.44 83 GLY A N 1
ATOM 631 C CA . GLY A 1 83 ? 8.164 17.688 12.203 1 90.44 83 GLY A CA 1
ATOM 632 C C . GLY A 1 83 ? 7.996 18.703 11.086 1 90.44 83 GLY A C 1
ATOM 633 O O . GLY A 1 83 ? 6.988 18.688 10.383 1 90.44 83 GLY A O 1
ATOM 634 N N . GLU A 1 84 ? 9.023 19.734 11.234 1 80.62 84 GLU A N 1
ATOM 635 C CA . GLU A 1 84 ? 8.992 20.766 10.195 1 80.62 84 GLU A CA 1
ATOM 636 C C . GLU A 1 84 ? 9.32 20.172 8.828 1 80.62 84 GLU A C 1
ATOM 638 O O . GLU A 1 84 ? 10.016 19.156 8.727 1 80.62 84 GLU A O 1
ATOM 643 N N . MET A 1 85 ? 8.625 20.641 7.883 1 63.12 85 MET A N 1
ATOM 644 C CA . MET A 1 85 ? 8.75 20.141 6.52 1 63.12 85 MET A CA 1
ATOM 645 C C . MET A 1 85 ? 10.203 19.859 6.164 1 63.12 85 MET A C 1
ATOM 647 O O . MET A 1 85 ? 11.055 20.734 6.305 1 63.12 85 MET A O 1
ATOM 651 N N . GLU A 1 86 ? 10.711 18.875 6.68 1 57.69 86 GLU A N 1
ATOM 652 C CA . GLU A 1 86 ? 12.039 18.562 6.16 1 57.69 86 GLU A CA 1
ATOM 653 C C . GLU A 1 86 ? 11.953 17.938 4.766 1 57.69 86 GLU A C 1
ATOM 655 O O . GLU A 1 86 ? 10.906 17.422 4.371 1 57.69 86 GLU A O 1
ATOM 660 N N . ARG A 1 87 ? 13.086 18.328 3.992 1 52.03 87 ARG A N 1
ATOM 661 C CA . ARG A 1 87 ? 13.297 17.578 2.756 1 52.03 87 ARG A CA 1
ATOM 662 C C . ARG A 1 87 ? 13.062 16.094 2.967 1 52.03 87 ARG A C 1
ATOM 664 O O . ARG A 1 87 ? 13.242 15.578 4.074 1 52.03 87 ARG A O 1
ATOM 671 N N . GLY A 1 88 ? 12.336 15.484 2.203 1 48.78 88 GLY A N 1
ATOM 672 C CA . GLY A 1 88 ? 11.633 14.211 2.166 1 48.78 88 GLY A CA 1
ATOM 673 C C . GLY A 1 88 ? 12.484 13.047 2.652 1 48.78 88 GLY A C 1
ATOM 674 O O . GLY A 1 88 ? 13.695 13.023 2.422 1 48.78 88 GLY A O 1
ATOM 675 N N . PRO A 1 89 ? 12.156 12.516 3.717 1 44.03 89 PRO A N 1
ATOM 676 C CA . PRO A 1 89 ? 12.922 11.367 4.203 1 44.03 89 PRO A CA 1
ATOM 677 C C . PRO A 1 89 ? 13.367 10.438 3.076 1 44.03 89 PRO A C 1
ATOM 679 O O . PRO A 1 89 ? 12.711 10.359 2.037 1 44.03 89 PRO A O 1
ATOM 682 N N . ALA A 1 90 ? 14.75 10.148 2.992 1 43.31 90 ALA A N 1
ATOM 683 C CA . ALA A 1 90 ? 15.352 9.117 2.143 1 43.31 90 ALA A CA 1
ATOM 684 C C . ALA A 1 90 ? 14.586 7.801 2.254 1 43.31 90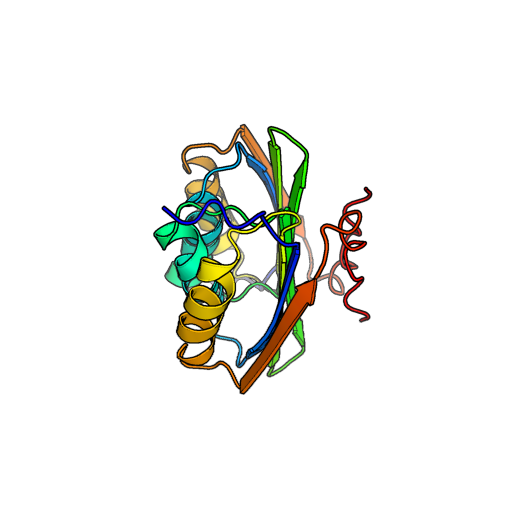 ALA A C 1
ATOM 686 O O . ALA A 1 90 ? 13.969 7.52 3.285 1 43.31 90 ALA A O 1
ATOM 687 N N . VAL A 1 91 ? 14.008 7.301 1.25 1 44.69 91 VAL A N 1
ATOM 688 C CA . VAL A 1 91 ? 13.445 5.961 1.135 1 44.69 91 VAL A CA 1
ATOM 689 C C . VAL A 1 91 ? 14.18 5.008 2.076 1 44.69 91 VAL A C 1
ATOM 691 O O . VAL A 1 91 ? 15.398 4.859 1.991 1 44.69 91 VAL A O 1
ATOM 694 N N . LEU A 1 92 ? 13.883 5 3.373 1 42.06 92 LEU A N 1
ATOM 695 C CA . LEU A 1 92 ? 14.5 4.062 4.305 1 42.06 92 LEU A CA 1
ATOM 696 C C . LEU A 1 92 ? 14.523 2.654 3.723 1 42.06 92 LEU A C 1
ATOM 698 O O . LEU A 1 92 ? 13.531 2.191 3.162 1 42.06 92 LEU A O 1
ATOM 702 N N . ALA A 1 93 ? 15.695 2.33 3.25 1 38.84 93 ALA A N 1
ATOM 703 C CA . ALA A 1 93 ? 16.016 0.948 2.898 1 38.84 93 ALA A CA 1
ATOM 704 C C . ALA A 1 93 ? 15.633 -0.005 4.031 1 38.84 93 ALA A C 1
ATOM 706 O O . ALA A 1 93 ? 16.062 0.174 5.172 1 38.84 93 ALA A O 1
ATOM 707 N N . VAL A 1 94 ? 14.445 -0.402 3.979 1 37.03 94 VAL A N 1
ATOM 708 C CA . VAL A 1 94 ? 14.156 -1.453 4.945 1 37.03 94 VAL A CA 1
ATOM 709 C C . VAL A 1 94 ? 15.188 -2.572 4.82 1 37.03 94 VAL A C 1
ATOM 711 O O . VAL A 1 94 ? 15.469 -3.045 3.717 1 37.03 94 VAL A O 1
ATOM 714 N N . ALA A 1 95 ? 16.219 -2.393 5.609 1 34.16 95 ALA A N 1
ATOM 715 C CA . ALA A 1 95 ? 17.297 -3.379 5.598 1 34.16 95 ALA A CA 1
ATOM 716 C C . ALA A 1 95 ? 16.734 -4.801 5.613 1 34.16 95 ALA A C 1
ATOM 718 O O . ALA A 1 95 ? 15.734 -5.07 6.266 1 34.16 95 ALA A O 1
ATOM 719 N N . ALA A 1 96 ? 17.234 -5.727 4.672 1 32.47 96 ALA A N 1
ATOM 720 C CA . ALA A 1 96 ? 17.047 -7.176 4.664 1 32.47 96 ALA A CA 1
ATOM 721 C C . ALA A 1 96 ? 17.484 -7.785 5.992 1 32.47 96 ALA A C 1
ATOM 723 O O . ALA A 1 96 ? 18.391 -7.266 6.656 1 32.47 96 ALA A O 1
ATOM 724 N N . MET B 1 1 ? -7.195 -29.203 -8.969 1 45.09 1 MET B N 1
ATOM 725 C CA . MET B 1 1 ? -6.605 -27.875 -8.906 1 45.09 1 MET B CA 1
ATOM 726 C C . MET B 1 1 ? -5.164 -27.891 -9.398 1 45.09 1 MET B C 1
ATOM 728 O O . MET B 1 1 ? -4.359 -28.703 -8.945 1 45.09 1 MET B O 1
ATOM 732 N N . SER B 1 2 ? -4.895 -27.719 -10.586 1 50.22 2 SER B N 1
ATOM 733 C CA . SER B 1 2 ? -3.59 -27.953 -11.195 1 50.22 2 SER B CA 1
ATOM 734 C C . SER B 1 2 ? -2.463 -27.453 -10.297 1 50.22 2 SER B C 1
ATOM 736 O O . SER B 1 2 ? -2.502 -26.328 -9.812 1 50.22 2 SER B O 1
ATOM 738 N N . ASP B 1 3 ? -1.839 -28.25 -9.547 1 59.34 3 ASP B N 1
ATOM 739 C CA . ASP B 1 3 ? -0.706 -28.141 -8.633 1 59.34 3 ASP B CA 1
ATOM 740 C C . ASP B 1 3 ? 0.399 -27.281 -9.234 1 59.34 3 ASP B C 1
ATOM 742 O O . ASP B 1 3 ? 1.437 -27.797 -9.656 1 59.34 3 ASP B O 1
ATOM 746 N N . HIS B 1 4 ? -0.03 -26.188 -9.969 1 76.5 4 HIS B N 1
ATOM 747 C CA . HIS B 1 4 ? 1.079 -25.438 -10.555 1 76.5 4 HIS B CA 1
ATOM 748 C C . HIS B 1 4 ? 1.971 -24.828 -9.477 1 76.5 4 HIS B C 1
ATOM 750 O O . HIS B 1 4 ? 1.482 -24.422 -8.422 1 76.5 4 HIS B O 1
ATOM 756 N N . LEU B 1 5 ? 3.24 -25.094 -9.523 1 86.69 5 LEU B N 1
ATOM 757 C CA . LEU B 1 5 ? 4.27 -24.594 -8.617 1 86.69 5 LEU B CA 1
ATOM 758 C C . LEU B 1 5 ? 4.195 -23.078 -8.508 1 86.69 5 LEU B C 1
ATOM 760 O O . LEU B 1 5 ? 3.922 -22.391 -9.492 1 86.69 5 LEU B O 1
ATOM 764 N N . PRO B 1 6 ? 4.254 -22.625 -7.332 1 93.62 6 PRO B N 1
ATOM 765 C CA . PRO B 1 6 ? 4.305 -21.172 -7.18 1 93.62 6 PRO B CA 1
ATOM 766 C C . PRO B 1 6 ? 5.445 -20.531 -7.973 1 93.62 6 PRO B C 1
ATOM 768 O O . PRO B 1 6 ? 6.449 -21.203 -8.258 1 93.62 6 PRO B O 1
ATOM 771 N N . VAL B 1 7 ? 5.242 -19.391 -8.398 1 95 7 VAL B N 1
ATOM 772 C CA . VAL B 1 7 ? 6.258 -18.641 -9.133 1 95 7 VAL B CA 1
ATOM 773 C C . VAL B 1 7 ? 6.543 -17.328 -8.422 1 95 7 VAL B C 1
ATOM 775 O O . VAL B 1 7 ? 5.703 -16.828 -7.672 1 95 7 VAL B O 1
ATOM 778 N N . ALA B 1 8 ? 7.723 -16.781 -8.625 1 96.62 8 ALA B N 1
ATOM 779 C CA . ALA B 1 8 ? 8 -15.414 -8.227 1 96.62 8 ALA B CA 1
ATOM 780 C C . ALA B 1 8 ? 7.383 -14.414 -9.211 1 96.62 8 ALA B C 1
ATOM 782 O O . ALA B 1 8 ? 7.367 -14.656 -10.414 1 96.62 8 ALA B O 1
ATOM 783 N N . ALA B 1 9 ? 6.883 -13.352 -8.688 1 97.75 9 ALA B N 1
ATOM 784 C CA . ALA B 1 9 ? 6.273 -12.344 -9.555 1 97.75 9 ALA B CA 1
ATOM 785 C C . ALA B 1 9 ? 6.551 -10.93 -9.039 1 97.75 9 ALA B C 1
ATOM 787 O O . ALA B 1 9 ? 6.629 -10.711 -7.832 1 97.75 9 ALA B O 1
ATOM 788 N N . ARG B 1 10 ? 6.695 -10.023 -9.938 1 97.69 10 ARG B N 1
ATOM 789 C CA . ARG B 1 10 ? 6.828 -8.594 -9.664 1 97.69 10 ARG B CA 1
ATOM 790 C C . ARG B 1 10 ? 5.906 -7.773 -10.562 1 97.69 10 ARG B C 1
ATOM 792 O O . ARG B 1 10 ? 5.879 -7.973 -11.773 1 97.69 10 ARG B O 1
ATOM 799 N N . PHE B 1 11 ? 5.172 -6.891 -9.938 1 98.38 11 PHE B N 1
ATOM 800 C CA . PHE B 1 11 ? 4.32 -5.934 -10.633 1 98.38 11 PHE B CA 1
ATOM 801 C C . PHE B 1 11 ? 4.84 -4.512 -10.453 1 98.38 11 PHE B C 1
ATOM 803 O O . PHE B 1 11 ? 5.07 -4.07 -9.32 1 98.38 11 PHE B O 1
ATOM 810 N N . SER B 1 12 ? 5.059 -3.828 -11.523 1 98.25 12 SER B N 1
ATOM 811 C CA . SER B 1 12 ? 5.504 -2.439 -11.508 1 98.25 12 SER B CA 1
ATOM 812 C C . SER B 1 12 ? 4.551 -1.543 -12.289 1 98.25 12 SER B C 1
ATOM 814 O O . SER B 1 12 ? 4.254 -1.816 -13.453 1 98.25 12 SER B O 1
ATOM 816 N N . LEU B 1 13 ? 4.16 -0.463 -11.625 1 98.25 13 LEU B N 1
ATOM 817 C CA . LEU B 1 13 ? 3.148 0.397 -12.234 1 98.25 13 LEU B CA 1
ATOM 818 C C . LEU B 1 13 ? 3.584 1.857 -12.195 1 98.25 13 LEU B C 1
ATOM 820 O O . LEU B 1 13 ? 4.246 2.289 -11.25 1 98.25 13 LEU B O 1
ATOM 824 N N . LEU B 1 14 ? 3.219 2.568 -13.211 1 98.44 14 LEU B N 1
ATOM 825 C CA . LEU B 1 14 ? 3.145 4.027 -13.211 1 98.44 14 LEU B CA 1
ATOM 826 C C . LEU B 1 14 ? 1.694 4.496 -13.188 1 98.44 14 LEU B C 1
ATOM 828 O O . LEU B 1 14 ? 0.86 3.982 -13.938 1 98.44 14 LEU B O 1
ATOM 832 N N . ALA B 1 15 ? 1.422 5.457 -12.336 1 98.56 15 ALA B N 1
ATOM 833 C CA . ALA B 1 15 ? 0.038 5.906 -12.211 1 98.56 15 ALA B CA 1
ATOM 834 C C . ALA B 1 15 ? -0.028 7.395 -11.883 1 98.56 15 ALA B C 1
ATOM 836 O O . ALA B 1 15 ? 0.981 8 -11.516 1 98.56 15 ALA B O 1
ATOM 837 N N . GLU B 1 16 ? -1.15 7.988 -12.117 1 98.06 16 GLU B N 1
ATOM 838 C CA . GLU B 1 16 ? -1.458 9.32 -11.602 1 98.06 16 GLU B CA 1
ATOM 839 C C . GLU B 1 16 ? -1.755 9.281 -10.109 1 98.06 16 GLU B C 1
ATOM 841 O O . GLU B 1 16 ? -2.553 8.461 -9.648 1 98.06 16 GLU B O 1
ATOM 846 N N . PRO B 1 17 ? -1.093 10.188 -9.438 1 97.56 17 PRO B N 1
ATOM 847 C CA . PRO B 1 17 ? -1.377 10.188 -7.996 1 97.56 17 PRO B CA 1
ATOM 848 C C . PRO B 1 17 ? -2.832 10.531 -7.684 1 97.56 17 PRO B C 1
ATOM 850 O O . PRO B 1 17 ? -3.369 11.508 -8.211 1 97.56 17 PRO B O 1
ATOM 853 N N . SER B 1 18 ? -3.496 9.703 -6.887 1 97.25 18 SER B N 1
ATOM 854 C CA . SER B 1 18 ? -4.852 9.922 -6.391 1 97.25 18 SER B CA 1
ATOM 855 C C . SER B 1 18 ? -5.07 9.203 -5.062 1 97.25 18 SER B C 1
ATOM 857 O O . SER B 1 18 ? -4.52 8.125 -4.832 1 97.25 18 SER B O 1
ATOM 859 N N . PRO B 1 19 ? -5.789 9.789 -4.148 1 97.31 19 PRO B N 1
ATOM 860 C CA . PRO B 1 19 ? -5.973 9.211 -2.818 1 97.31 19 PRO B CA 1
ATOM 861 C C . PRO B 1 19 ? -6.488 7.773 -2.865 1 97.31 19 PRO B C 1
ATOM 863 O O . PRO B 1 19 ? -6.125 6.953 -2.018 1 97.31 19 PRO B O 1
ATOM 866 N N . GLY B 1 20 ? -7.117 7.348 -3.76 1 97.94 20 GLY B N 1
ATOM 867 C CA . GLY B 1 20 ? -7.738 6.035 -3.807 1 97.94 20 GLY B CA 1
ATOM 868 C C . GLY B 1 20 ? -6.906 5.004 -4.547 1 97.94 20 GLY B C 1
ATOM 869 O O . GLY B 1 20 ? -7.238 3.818 -4.555 1 97.94 20 GLY B O 1
ATOM 870 N N . LEU B 1 21 ? -5.84 5.383 -5.16 1 98.44 21 LEU B N 1
ATOM 871 C CA . LEU B 1 21 ? -5.094 4.473 -6.02 1 98.44 21 LEU B CA 1
ATOM 872 C C . LEU B 1 21 ? -4.41 3.389 -5.191 1 98.44 21 LEU B C 1
ATOM 874 O O . LEU B 1 21 ? -4.469 2.207 -5.543 1 98.44 21 LEU B O 1
ATOM 878 N N . LEU B 1 22 ? -3.752 3.781 -4.066 1 97.62 22 LEU B N 1
ATOM 879 C CA . LEU B 1 22 ? -2.961 2.826 -3.297 1 97.62 22 LEU B CA 1
ATOM 880 C C . LEU B 1 22 ? -3.848 1.745 -2.689 1 97.62 22 LEU B C 1
ATOM 882 O O . LEU B 1 22 ? -3.58 0.553 -2.852 1 97.62 22 LEU B O 1
ATOM 886 N N . PRO B 1 23 ? -4.98 2.115 -2.01 1 98.25 23 PRO B N 1
ATOM 887 C CA . PRO B 1 23 ? -5.875 1.053 -1.544 1 98.25 23 PRO B CA 1
ATOM 888 C C . PRO B 1 23 ? -6.402 0.183 -2.684 1 98.25 23 PRO B C 1
ATOM 890 O O . PRO B 1 23 ? -6.453 -1.043 -2.555 1 98.25 23 PRO B O 1
ATOM 893 N N . ARG B 1 24 ? -6.711 0.785 -3.785 1 98.19 24 ARG B N 1
ATOM 894 C CA . ARG B 1 24 ? -7.266 0.037 -4.91 1 98.19 24 ARG B CA 1
ATOM 895 C C . ARG B 1 24 ? -6.223 -0.897 -5.512 1 98.19 24 ARG B C 1
ATOM 897 O O . ARG B 1 24 ? -6.551 -2.002 -5.953 1 98.19 24 ARG B O 1
ATOM 904 N N . ALA B 1 25 ? -5.004 -0.497 -5.559 1 98.5 25 ALA B N 1
ATOM 905 C CA . ALA B 1 25 ? -3.93 -1.297 -6.141 1 98.5 25 ALA B CA 1
ATOM 906 C C . ALA B 1 25 ? -3.635 -2.525 -5.285 1 98.5 25 ALA B C 1
ATOM 908 O O . ALA B 1 25 ? -3.064 -3.506 -5.77 1 98.5 25 ALA B O 1
ATOM 909 N N . MET B 1 26 ? -4.07 -2.486 -4.027 1 97.62 26 MET B N 1
ATOM 910 C CA . MET B 1 26 ? -3.801 -3.592 -3.115 1 97.62 26 MET B CA 1
ATOM 911 C C . MET B 1 26 ? -4.945 -4.598 -3.125 1 97.62 26 MET B C 1
ATOM 913 O O . MET B 1 26 ? -4.766 -5.758 -2.746 1 97.62 26 MET B O 1
ATOM 917 N N . GLN B 1 27 ? -6.062 -4.184 -3.584 1 98.44 27 GLN B N 1
ATOM 918 C CA . GLN B 1 27 ? -7.293 -4.961 -3.49 1 98.44 27 GLN B CA 1
ATOM 919 C C . GLN B 1 27 ? -7.191 -6.254 -4.293 1 98.44 27 GLN B C 1
ATOM 921 O O . GLN B 1 27 ? -7.703 -7.297 -3.869 1 98.44 27 GLN B O 1
ATOM 926 N N . PRO B 1 28 ? -6.535 -6.34 -5.465 1 98.69 28 PRO B N 1
ATOM 927 C CA . PRO B 1 28 ? -6.469 -7.578 -6.242 1 98.69 28 PRO B CA 1
ATOM 928 C C . PRO B 1 28 ? -5.77 -8.711 -5.492 1 98.69 28 PRO B C 1
ATOM 930 O O . PRO B 1 28 ? -6.098 -9.883 -5.688 1 98.69 28 PRO B O 1
ATOM 933 N N . PHE B 1 29 ? -4.82 -8.398 -4.633 1 98.25 29 PHE B N 1
ATOM 934 C CA . PHE B 1 29 ? -4.121 -9.414 -3.844 1 98.25 29 PHE B CA 1
ATOM 935 C C . PHE B 1 29 ? -5 -9.914 -2.703 1 98.25 29 PHE B C 1
ATOM 937 O O . PHE B 1 29 ? -5.105 -11.117 -2.479 1 98.25 29 PHE B O 1
ATOM 944 N N . ALA B 1 30 ? -5.582 -8.945 -2.08 1 98.44 30 ALA B N 1
ATOM 945 C CA . ALA B 1 30 ? -6.461 -9.312 -0.973 1 98.44 30 ALA B CA 1
ATOM 946 C C . ALA B 1 30 ? -7.586 -10.227 -1.445 1 98.44 30 ALA B C 1
ATOM 948 O O . ALA B 1 30 ? -7.902 -11.219 -0.789 1 98.44 30 ALA B O 1
ATOM 949 N N . LYS B 1 31 ? -8.234 -9.93 -2.586 1 98.12 31 LYS B N 1
ATOM 950 C CA . LYS B 1 31 ? -9.328 -10.711 -3.16 1 98.12 31 LYS B CA 1
ATOM 951 C C . LYS B 1 31 ? -8.922 -12.164 -3.369 1 98.12 31 LYS B C 1
ATOM 953 O O . LYS B 1 31 ? -9.766 -13.055 -3.381 1 98.12 31 LYS B O 1
ATOM 958 N N . ARG B 1 32 ? -7.625 -12.43 -3.521 1 97.88 32 ARG B N 1
ATOM 959 C CA . ARG B 1 32 ? -7.121 -13.758 -3.857 1 97.88 32 ARG B CA 1
ATOM 960 C C . ARG B 1 32 ? -6.348 -14.367 -2.689 1 97.88 32 ARG B C 1
ATOM 962 O O . ARG B 1 32 ? -5.539 -15.273 -2.879 1 97.88 32 ARG B O 1
ATOM 969 N N . ASP B 1 33 ? -6.414 -13.727 -1.487 1 97.81 33 ASP B N 1
ATOM 970 C CA . ASP B 1 33 ? -5.793 -14.195 -0.25 1 97.81 33 ASP B CA 1
ATOM 971 C C . ASP B 1 33 ? -4.27 -14.18 -0.363 1 97.81 33 ASP B C 1
ATOM 973 O O . ASP B 1 33 ? -3.605 -15.117 0.082 1 97.81 33 ASP B O 1
ATOM 977 N N . LEU B 1 34 ? -3.75 -13.203 -1.051 1 97.69 34 LEU B N 1
ATOM 978 C CA . LEU B 1 34 ? -2.311 -13.062 -1.231 1 97.69 34 LEU B CA 1
ATOM 979 C C . LEU B 1 34 ? -1.771 -11.906 -0.395 1 97.69 34 LEU B C 1
ATOM 981 O O . LEU B 1 34 ? -2.451 -10.891 -0.217 1 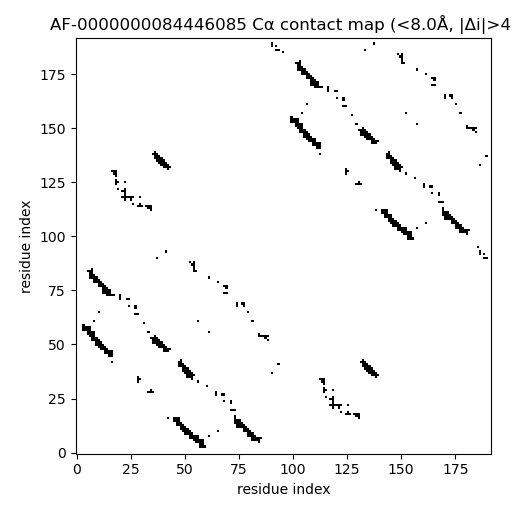97.69 34 LEU B O 1
ATOM 985 N N . VAL B 1 35 ? -0.603 -12.031 0.106 1 97.5 35 VAL B N 1
ATOM 986 C CA . VAL B 1 35 ? 0.136 -10.969 0.78 1 97.5 35 VAL B CA 1
ATOM 987 C C . VAL B 1 35 ? 1.469 -10.742 0.072 1 97.5 35 VAL B C 1
ATOM 989 O O . VAL B 1 35 ? 2.381 -11.562 0.167 1 97.5 35 VAL B O 1
ATOM 992 N N . PRO B 1 36 ? 1.575 -9.656 -0.53 1 97.06 36 PRO B N 1
ATOM 993 C CA . PRO B 1 36 ? 2.877 -9.383 -1.144 1 97.06 36 PRO B CA 1
ATOM 994 C C . PRO B 1 36 ? 4.02 -9.398 -0.132 1 97.06 36 PRO B C 1
ATOM 996 O O . PRO B 1 36 ? 3.852 -8.938 1.002 1 97.06 36 PRO B O 1
ATOM 999 N N . ASP B 1 37 ? 5.215 -9.883 -0.55 1 96.25 37 ASP B N 1
ATOM 1000 C CA . ASP B 1 37 ? 6.398 -9.898 0.303 1 96.25 37 ASP B CA 1
ATOM 1001 C C . ASP B 1 37 ? 6.98 -8.492 0.448 1 96.25 37 ASP B C 1
ATOM 1003 O O . ASP B 1 37 ? 7.566 -8.156 1.481 1 96.25 37 ASP B O 1
ATOM 1007 N N . HIS B 1 38 ? 6.828 -7.746 -0.653 1 96.12 38 HIS B N 1
ATOM 1008 C CA . HIS B 1 38 ? 7.32 -6.375 -0.675 1 96.12 38 HIS B CA 1
ATOM 1009 C C . HIS B 1 38 ? 6.414 -5.473 -1.504 1 96.12 38 HIS B C 1
ATOM 1011 O O . HIS B 1 38 ? 5.816 -5.922 -2.486 1 96.12 38 HIS B O 1
ATOM 1017 N N . PHE B 1 39 ? 6.348 -4.266 -1.049 1 96.31 39 PHE B N 1
ATOM 1018 C CA . PHE B 1 39 ? 5.617 -3.225 -1.762 1 96.31 39 PHE B CA 1
ATOM 1019 C C . PHE B 1 39 ? 6.273 -1.865 -1.551 1 96.31 39 PHE B C 1
ATOM 1021 O O . PHE B 1 39 ? 6.688 -1.536 -0.438 1 96.31 39 PHE B O 1
ATOM 1028 N N . ALA B 1 40 ? 6.348 -1.15 -2.637 1 97.19 40 ALA B N 1
ATOM 1029 C CA . ALA B 1 40 ? 6.898 0.201 -2.561 1 97.19 40 ALA B CA 1
ATOM 1030 C C . ALA B 1 40 ? 6.148 1.15 -3.49 1 97.19 40 ALA B C 1
ATOM 1032 O O . ALA B 1 40 ? 5.781 0.775 -4.605 1 97.19 40 ALA B O 1
ATOM 1033 N N . SER B 1 41 ? 5.93 2.316 -2.957 1 97.44 41 SER B N 1
ATOM 1034 C CA . SER B 1 41 ? 5.398 3.383 -3.801 1 97.44 41 SER B CA 1
ATOM 1035 C C . SER B 1 41 ? 6.109 4.707 -3.529 1 97.44 41 SER B C 1
ATOM 1037 O O . SER B 1 41 ? 6.551 4.961 -2.408 1 97.44 41 SER B O 1
ATOM 1039 N N . HIS B 1 42 ? 6.262 5.461 -4.586 1 96.19 42 HIS B N 1
ATOM 1040 C CA . HIS B 1 42 ? 6.895 6.773 -4.512 1 96.19 42 HIS B CA 1
ATOM 1041 C C . HIS B 1 42 ? 6.215 7.77 -5.441 1 96.19 42 HIS B C 1
ATOM 1043 O O . HIS B 1 42 ? 6 7.477 -6.621 1 96.19 42 HIS B O 1
ATOM 1049 N N . ARG B 1 43 ? 6 8.875 -4.859 1 95.81 43 ARG B N 1
ATOM 1050 C CA . ARG B 1 43 ? 5.395 9.945 -5.645 1 95.81 43 ARG B CA 1
ATOM 1051 C C . ARG B 1 43 ? 6.453 10.922 -6.141 1 95.81 43 ARG B C 1
ATOM 1053 O O . ARG B 1 43 ? 7.32 11.352 -5.375 1 95.81 43 ARG B O 1
ATOM 1060 N N . GLU B 1 44 ? 6.496 11.102 -7.324 1 89.62 44 GLU B N 1
ATOM 1061 C CA . GLU B 1 44 ? 7.348 12.117 -7.949 1 89.62 44 GLU B CA 1
ATOM 1062 C C . GLU B 1 44 ? 6.527 13.07 -8.805 1 89.62 44 GLU B C 1
ATOM 1064 O O . GLU B 1 44 ? 6.301 12.812 -9.992 1 89.62 44 GLU B O 1
ATOM 1069 N N . GLY B 1 45 ? 6.164 14.156 -8.133 1 86.25 45 GLY B N 1
ATOM 1070 C CA . GLY B 1 45 ? 5.371 15.133 -8.859 1 86.25 45 GLY B CA 1
ATOM 1071 C C . GLY B 1 45 ? 4.035 14.594 -9.32 1 86.25 45 GLY B C 1
ATOM 1072 O O . GLY B 1 45 ? 3.23 14.133 -8.516 1 86.25 45 GLY B O 1
ATOM 1073 N N . GLY B 1 46 ? 3.877 14.492 -10.602 1 93.19 46 GLY B N 1
ATOM 1074 C CA . GLY B 1 46 ? 2.598 14.125 -11.195 1 93.19 46 GLY B CA 1
ATOM 1075 C C . GLY B 1 46 ? 2.465 12.633 -11.445 1 93.19 46 GLY B C 1
ATOM 1076 O O . GLY B 1 46 ? 1.537 12.195 -12.133 1 93.19 46 GLY B O 1
ATOM 1077 N N . THR B 1 47 ? 3.385 11.898 -10.852 1 96.94 47 THR B N 1
ATOM 1078 C CA . THR B 1 47 ? 3.307 10.461 -11.07 1 96.94 47 THR B CA 1
ATOM 1079 C C . THR B 1 47 ? 3.523 9.695 -9.773 1 96.94 47 THR B C 1
ATOM 1081 O O . THR B 1 47 ? 4.172 10.195 -8.852 1 96.94 47 THR B O 1
ATOM 1084 N N . LEU B 1 48 ? 2.877 8.531 -9.742 1 97.75 48 LEU B N 1
ATOM 1085 C CA . LEU B 1 48 ? 3.062 7.559 -8.664 1 97.75 48 LEU B CA 1
ATOM 1086 C C . LEU B 1 48 ? 3.639 6.254 -9.203 1 97.75 48 LEU B C 1
ATOM 1088 O O . LEU B 1 48 ? 3.059 5.637 -10.102 1 97.75 48 LEU B O 1
ATOM 1092 N N . ARG B 1 49 ? 4.777 5.906 -8.688 1 98.12 49 ARG B N 1
ATOM 1093 C CA . ARG B 1 49 ? 5.395 4.641 -9.07 1 98.12 49 ARG B CA 1
ATOM 1094 C C . ARG B 1 49 ? 5.223 3.594 -7.973 1 98.12 49 ARG B C 1
ATOM 1096 O O . ARG B 1 49 ? 5.516 3.859 -6.805 1 98.12 49 ARG B O 1
ATOM 1103 N N . LEU B 1 50 ? 4.727 2.414 -8.367 1 98 50 LEU B N 1
ATOM 1104 C CA . LEU B 1 50 ? 4.492 1.335 -7.414 1 98 50 LEU B CA 1
ATOM 1105 C C . LEU B 1 50 ? 5.18 0.051 -7.863 1 98 50 LEU B C 1
ATOM 1107 O O . LEU B 1 50 ? 5.305 -0.204 -9.062 1 98 50 LEU B O 1
ATOM 1111 N N . SER B 1 51 ? 5.547 -0.754 -6.93 1 97.31 51 SER B N 1
ATOM 1112 C CA . SER B 1 51 ? 6.035 -2.098 -7.219 1 97.31 51 SER B CA 1
ATOM 1113 C C . SER B 1 51 ? 5.648 -3.078 -6.117 1 97.31 51 SER B C 1
ATOM 1115 O O . SER B 1 51 ? 5.754 -2.762 -4.934 1 97.31 51 SER B O 1
ATOM 1117 N N . PHE B 1 52 ? 5.16 -4.254 -6.547 1 96.88 52 PHE B N 1
ATOM 1118 C CA . PHE B 1 52 ? 4.824 -5.375 -5.68 1 96.88 52 PHE B CA 1
ATOM 1119 C C . PHE B 1 52 ? 5.664 -6.598 -6.023 1 96.88 52 PHE B C 1
ATOM 1121 O O . PHE B 1 52 ? 5.844 -6.926 -7.199 1 96.88 52 PHE B O 1
ATOM 1128 N N . GLY B 1 53 ? 6.102 -7.219 -4.973 1 96.56 53 GLY B N 1
ATOM 1129 C CA . GLY B 1 53 ? 6.844 -8.445 -5.207 1 96.56 53 GLY B CA 1
ATOM 1130 C C . GLY B 1 53 ? 6.355 -9.609 -4.363 1 96.56 53 GLY B C 1
ATOM 1131 O O . GLY B 1 53 ? 6.027 -9.438 -3.189 1 96.56 53 GLY B O 1
ATOM 1132 N N . MET B 1 54 ? 6.359 -10.758 -4.926 1 96.12 54 MET B N 1
ATOM 1133 C CA . MET B 1 54 ? 6.086 -12.016 -4.246 1 96.12 54 MET B CA 1
ATOM 1134 C C . MET B 1 54 ? 7.07 -13.094 -4.688 1 96.12 54 MET B C 1
ATOM 1136 O O . MET B 1 54 ? 7.281 -13.297 -5.887 1 96.12 54 MET B O 1
ATOM 1140 N N . LYS B 1 55 ? 7.551 -13.703 -3.689 1 94.19 55 LYS B N 1
ATOM 1141 C CA . LYS B 1 55 ? 8.469 -14.797 -3.973 1 94.19 55 LYS B CA 1
ATOM 1142 C C . LYS B 1 55 ? 7.715 -16.031 -4.453 1 94.19 55 LYS B C 1
ATOM 1144 O O . LYS B 1 55 ? 8.273 -16.859 -5.18 1 94.19 55 LYS B O 1
ATOM 1149 N N . ALA B 1 56 ? 6.566 -16.172 -3.975 1 94.12 56 ALA B N 1
ATOM 1150 C CA . ALA B 1 56 ? 5.75 -17.344 -4.316 1 94.12 56 ALA B CA 1
ATOM 1151 C C . ALA B 1 56 ? 4.293 -16.953 -4.531 1 94.12 56 ALA B C 1
ATOM 1153 O O . ALA B 1 56 ? 3.604 -16.547 -3.588 1 94.12 56 ALA B O 1
ATOM 1154 N N . MET B 1 57 ? 3.898 -17.078 -5.773 1 95.81 57 MET B N 1
ATOM 1155 C CA . MET B 1 57 ? 2.531 -16.781 -6.191 1 95.81 57 MET B CA 1
ATOM 1156 C C . MET B 1 57 ? 1.979 -17.875 -7.082 1 95.81 57 MET B C 1
ATOM 1158 O O . MET B 1 57 ? 2.682 -18.391 -7.961 1 95.81 57 MET B O 1
ATOM 1162 N N . PRO B 1 58 ? 0.693 -18.391 -6.734 1 95.5 58 PRO B N 1
ATOM 1163 C CA . PRO B 1 58 ? 0.116 -19.312 -7.723 1 95.5 58 PRO B CA 1
ATOM 1164 C C . PRO B 1 58 ? 0.161 -18.75 -9.141 1 95.5 58 PRO B C 1
ATOM 1166 O O . PRO B 1 58 ? -0.325 -17.641 -9.391 1 95.5 58 PRO B O 1
ATOM 1169 N N . ALA B 1 59 ? 0.728 -19.516 -10.008 1 94.94 59 ALA B N 1
ATOM 1170 C CA . ALA B 1 59 ? 1.026 -19.062 -11.359 1 94.94 59 ALA B CA 1
ATOM 1171 C C . ALA B 1 59 ? -0.23 -18.531 -12.047 1 94.94 59 ALA B C 1
ATOM 1173 O O . ALA B 1 59 ? -0.172 -17.562 -12.797 1 94.94 59 ALA B O 1
ATOM 1174 N N . GLU B 1 60 ? -1.315 -19.078 -11.812 1 95.75 60 GLU B N 1
ATOM 1175 C CA . GLU B 1 60 ? -2.566 -18.703 -12.469 1 95.75 60 GLU B CA 1
ATOM 1176 C C . GLU B 1 60 ? -3.051 -17.328 -12.008 1 95.75 60 GLU B C 1
ATOM 1178 O O . GLU B 1 60 ? -3.805 -16.672 -12.719 1 95.75 60 GLU B O 1
ATOM 1183 N N . MET B 1 61 ? -2.625 -16.984 -10.852 1 97.88 61 MET B N 1
ATOM 1184 C CA . MET B 1 61 ? -3.131 -15.75 -10.273 1 97.88 61 MET B CA 1
ATOM 1185 C C . MET B 1 61 ? -2.367 -14.547 -10.812 1 97.88 61 MET B C 1
ATOM 1187 O O . MET B 1 61 ? -2.832 -13.414 -10.703 1 97.88 61 MET B O 1
ATOM 1191 N N . VAL B 1 62 ? -1.205 -14.789 -11.398 1 97.69 62 VAL B N 1
ATOM 1192 C CA . VAL B 1 62 ? -0.381 -13.688 -11.883 1 97.69 62 VAL B CA 1
ATOM 1193 C C . VAL B 1 62 ? -1.149 -12.891 -12.93 1 97.69 62 VAL B C 1
ATOM 1195 O O . VAL B 1 62 ? -1.257 -11.664 -12.836 1 97.69 62 VAL B O 1
ATOM 1198 N N . ASN B 1 63 ? -1.782 -13.641 -13.805 1 97.75 63 ASN B N 1
ATOM 1199 C CA . ASN B 1 63 ? -2.477 -12.969 -14.906 1 97.75 63 ASN B CA 1
ATOM 1200 C C . ASN B 1 63 ? -3.789 -12.352 -14.438 1 97.75 63 ASN B C 1
ATOM 1202 O O . ASN B 1 63 ? -4.234 -11.336 -14.984 1 97.75 63 ASN B O 1
ATOM 1206 N N . LEU B 1 64 ? -4.395 -12.914 -13.453 1 98.69 64 LEU B N 1
ATOM 1207 C CA . LEU B 1 64 ? -5.609 -12.336 -12.883 1 98.69 64 LEU B CA 1
ATOM 1208 C C . LEU B 1 64 ? -5.312 -11 -12.203 1 98.69 64 LEU B C 1
ATOM 1210 O O . LEU B 1 64 ? -6.039 -10.023 -12.398 1 98.69 64 LEU B O 1
ATOM 1214 N N . VAL B 1 65 ? -4.238 -10.984 -11.461 1 98.69 65 VAL B N 1
ATOM 1215 C CA . VAL B 1 65 ? -3.828 -9.766 -10.781 1 98.69 65 VAL B CA 1
ATOM 1216 C C . VAL B 1 65 ? -3.40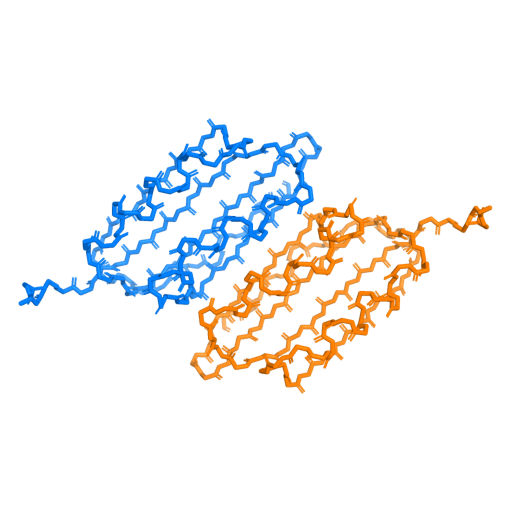2 -8.711 -11.805 1 98.69 65 VAL B C 1
ATOM 1218 O O . VAL B 1 65 ? -3.789 -7.547 -11.695 1 98.69 65 VAL B O 1
ATOM 1221 N N . ARG B 1 66 ? -2.621 -9.133 -12.789 1 98.69 66 ARG B N 1
ATOM 1222 C CA . ARG B 1 66 ? -2.25 -8.234 -13.875 1 98.69 66 ARG B CA 1
ATOM 1223 C C . ARG B 1 66 ? -3.482 -7.582 -14.492 1 98.69 66 ARG B C 1
ATOM 1225 O O . ARG B 1 66 ? -3.506 -6.367 -14.711 1 98.69 66 ARG B O 1
ATOM 1232 N N . GLY B 1 67 ? -4.449 -8.375 -14.781 1 98.81 67 GLY B N 1
ATOM 1233 C CA . GLY B 1 67 ? -5.672 -7.863 -15.383 1 98.81 67 GLY B CA 1
ATOM 1234 C C . GLY B 1 67 ? -6.371 -6.828 -14.531 1 98.81 67 GLY B C 1
ATOM 1235 O O . GLY B 1 67 ? -6.809 -5.793 -15.031 1 98.81 67 GLY B O 1
ATOM 1236 N N . ASP B 1 68 ? -6.539 -7.102 -13.266 1 98.81 68 ASP B N 1
ATOM 1237 C CA . ASP B 1 68 ? -7.188 -6.164 -12.352 1 98.81 68 ASP B CA 1
ATOM 1238 C C . ASP B 1 68 ? -6.414 -4.848 -12.273 1 98.81 68 ASP B C 1
ATOM 1240 O O . ASP B 1 68 ? -7.012 -3.771 -12.281 1 98.81 68 ASP B O 1
ATOM 1244 N N . LEU B 1 69 ? -5.066 -4.965 -12.156 1 98.75 69 LEU B N 1
ATOM 1245 C CA . LEU B 1 69 ? -4.23 -3.775 -12.039 1 98.75 69 LEU B CA 1
ATOM 1246 C C . LEU B 1 69 ? -4.293 -2.936 -13.305 1 98.75 69 LEU B C 1
ATOM 1248 O O . LEU B 1 69 ? -4.328 -1.705 -13.242 1 98.75 69 LEU B O 1
ATO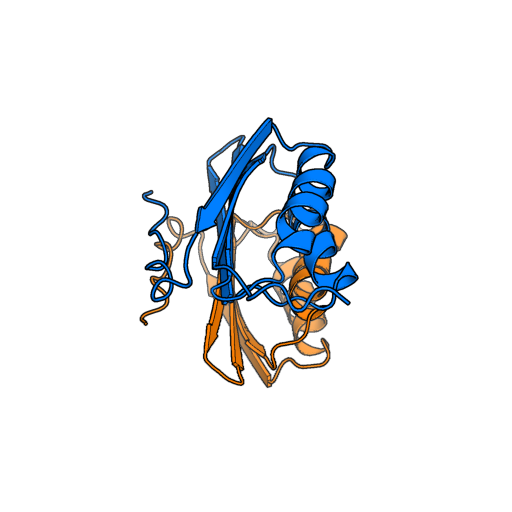M 1252 N N . ALA B 1 70 ? -4.34 -3.602 -14.461 1 98.62 70 ALA B N 1
ATOM 1253 C CA . ALA B 1 70 ? -4.367 -2.912 -15.75 1 98.62 70 ALA B CA 1
ATOM 1254 C C . ALA B 1 70 ? -5.66 -2.121 -15.922 1 98.62 70 ALA B C 1
ATOM 1256 O O . ALA B 1 70 ? -5.719 -1.183 -16.719 1 98.62 70 ALA B O 1
ATOM 1257 N N . ARG B 1 71 ? -6.664 -2.428 -15.18 1 98.44 71 ARG B N 1
ATOM 1258 C CA . ARG B 1 71 ? -7.977 -1.806 -15.344 1 98.44 71 ARG B CA 1
ATOM 1259 C C . ARG B 1 71 ? -8.188 -0.7 -14.32 1 98.44 71 ARG B C 1
ATOM 1261 O O . ARG B 1 71 ? -9.242 -0.049 -14.312 1 98.44 71 ARG B O 1
ATOM 1268 N N . LEU B 1 72 ? -7.293 -0.583 -13.5 1 98.5 72 LEU B N 1
ATOM 1269 C CA . LEU B 1 72 ? -7.43 0.476 -12.508 1 98.5 72 LEU B CA 1
ATOM 1270 C C . LEU B 1 72 ? -7.398 1.85 -13.172 1 98.5 72 LEU B C 1
ATOM 1272 O O . LEU B 1 72 ? -6.516 2.133 -13.977 1 98.5 72 LEU B O 1
ATOM 1276 N N . VAL B 1 73 ? -8.297 2.686 -12.805 1 98.5 73 VAL B N 1
ATOM 1277 C CA . VAL B 1 73 ? -8.281 4.066 -13.266 1 98.5 73 VAL B CA 1
ATOM 1278 C C . VAL B 1 73 ? -7.023 4.77 -12.773 1 98.5 73 VAL B C 1
ATOM 1280 O O . VAL B 1 73 ? -6.656 4.648 -11.602 1 98.5 73 VAL B O 1
ATOM 1283 N N . GLY B 1 74 ? -6.312 5.461 -13.602 1 98.12 74 GLY B N 1
ATOM 1284 C CA . GLY B 1 74 ? -5.137 6.23 -13.234 1 98.12 74 GLY B CA 1
ATOM 1285 C C . GLY B 1 74 ? -3.836 5.527 -13.57 1 98.12 74 GLY B C 1
ATOM 1286 O O . GLY B 1 74 ? -2.766 6.141 -13.547 1 98.12 74 GLY B O 1
ATOM 1287 N N . VAL B 1 75 ? -3.922 4.215 -13.781 1 98.62 75 VAL B N 1
ATOM 1288 C CA . VAL B 1 75 ? -2.721 3.475 -14.156 1 98.62 75 VAL B CA 1
ATOM 1289 C C . VAL B 1 75 ? -2.316 3.844 -15.586 1 98.62 75 VAL B C 1
ATOM 1291 O O . VAL B 1 75 ? -3.141 3.799 -16.5 1 98.62 75 VAL B O 1
ATOM 1294 N N . LEU B 1 76 ? -1.129 4.16 -15.734 1 98.44 76 LEU B N 1
ATOM 1295 C CA . LEU B 1 76 ? -0.592 4.59 -17.016 1 98.44 76 LEU B CA 1
ATOM 1296 C C . LEU B 1 76 ? 0.239 3.482 -17.656 1 98.44 76 LEU B C 1
ATOM 1298 O O . LEU B 1 76 ? 0.217 3.312 -18.891 1 98.44 76 LEU B O 1
ATOM 1302 N N . GLU B 1 77 ? 0.99 2.779 -16.938 1 98.56 77 GLU B N 1
ATOM 1303 C CA . GLU B 1 77 ? 1.828 1.673 -17.406 1 98.56 77 GLU B CA 1
ATOM 1304 C C . GLU B 1 77 ? 1.828 0.528 -16.391 1 98.56 77 GLU B C 1
ATOM 1306 O O . GLU B 1 77 ? 1.713 0.756 -15.188 1 98.56 77 GLU B O 1
ATOM 1311 N N . LEU B 1 78 ? 1.93 -0.617 -16.891 1 98.75 78 LEU B N 1
ATOM 1312 C CA . LEU B 1 78 ? 2.047 -1.812 -16.062 1 98.75 78 LEU B CA 1
ATOM 1313 C C . LEU B 1 78 ? 3.035 -2.801 -16.672 1 98.75 78 LEU B C 1
ATOM 1315 O O . LEU B 1 78 ? 2.936 -3.135 -17.844 1 98.75 78 LEU B O 1
ATOM 1319 N N . GLN B 1 79 ? 4.004 -3.18 -15.875 1 98.5 79 GLN B N 1
ATOM 1320 C CA . GLN B 1 79 ? 4.934 -4.242 -16.234 1 98.5 79 GLN B CA 1
ATOM 1321 C C . GLN B 1 79 ? 4.871 -5.395 -15.234 1 98.5 79 GLN B C 1
ATOM 1323 O O . GLN B 1 79 ? 4.82 -5.172 -14.023 1 98.5 79 GLN B O 1
ATOM 1328 N N . VAL B 1 80 ? 4.828 -6.578 -15.773 1 98.25 80 VAL B N 1
ATOM 1329 C CA . VAL B 1 80 ? 4.793 -7.77 -14.93 1 98.25 80 VAL B CA 1
ATOM 1330 C C . VAL B 1 80 ? 5.945 -8.695 -15.305 1 98.25 80 VAL B C 1
ATOM 1332 O O . VAL B 1 80 ? 6.172 -8.977 -16.484 1 98.25 80 VAL B O 1
ATOM 1335 N N . GLU B 1 81 ? 6.66 -9.078 -14.297 1 96.5 81 GLU B N 1
ATOM 1336 C CA . GLU B 1 81 ? 7.715 -10.078 -14.445 1 96.5 81 GLU B CA 1
ATOM 1337 C C . GLU B 1 81 ? 7.406 -11.336 -13.641 1 96.5 81 GLU B C 1
ATOM 1339 O O . GLU B 1 81 ? 6.887 -11.25 -12.523 1 96.5 81 GLU B O 1
ATOM 1344 N N . GLN B 1 82 ? 7.594 -12.469 -14.281 1 94 82 GLN B N 1
ATOM 1345 C CA . GLN B 1 82 ? 7.418 -13.734 -13.586 1 94 82 GLN B CA 1
ATOM 1346 C C . GLN B 1 82 ? 8.594 -14.672 -13.844 1 94 82 GLN B C 1
ATOM 1348 O O . GLN B 1 82 ? 9.219 -14.617 -14.906 1 94 82 GLN B O 1
ATOM 1353 N N . GLY B 1 83 ? 8.992 -15.484 -12.812 1 90.31 83 GLY B N 1
ATOM 1354 C CA . GLY B 1 83 ? 10.07 -16.438 -12.977 1 90.31 83 GLY B CA 1
ATOM 1355 C C . GLY B 1 83 ? 10.141 -17.469 -11.859 1 90.31 83 GLY B C 1
ATOM 1356 O O . GLY B 1 83 ? 9.18 -17.625 -11.094 1 90.31 83 GLY B O 1
ATOM 1357 N N . GLU B 1 84 ? 11.312 -18.328 -12.055 1 80.62 84 GLU B N 1
ATOM 1358 C CA . GLU B 1 84 ? 11.516 -19.328 -11.016 1 80.62 84 GLU B CA 1
ATOM 1359 C C . GLU B 1 84 ? 11.828 -18.672 -9.672 1 80.62 84 GLU B C 1
ATOM 1361 O O . GLU B 1 84 ? 12.352 -17.562 -9.617 1 80.62 84 GLU B O 1
ATOM 1366 N N . MET B 1 85 ? 11.305 -19.25 -8.688 1 63.78 85 MET B N 1
ATOM 1367 C CA . MET B 1 85 ? 11.43 -18.719 -7.336 1 63.78 85 MET B CA 1
ATOM 1368 C C . MET B 1 85 ? 12.836 -18.188 -7.082 1 63.78 85 MET B C 1
ATOM 1370 O O . MET B 1 85 ? 13.812 -18.922 -7.281 1 63.78 85 MET B O 1
ATOM 1374 N N . GLU B 1 86 ? 13.125 -17.141 -7.609 1 57.84 86 GLU B N 1
ATOM 1375 C CA . GLU B 1 86 ? 14.414 -16.609 -7.172 1 57.84 86 GLU B CA 1
ATOM 1376 C C . GLU B 1 86 ? 14.32 -16.016 -5.773 1 57.84 86 GLU B C 1
ATOM 1378 O O . GLU B 1 86 ? 13.227 -15.68 -5.309 1 57.84 86 GLU B O 1
ATOM 1383 N N . ARG B 1 87 ? 15.539 -16.234 -5.062 1 52.03 87 ARG B N 1
ATOM 1384 C CA . ARG B 1 87 ? 15.719 -15.461 -3.83 1 52.03 87 ARG B CA 1
ATOM 1385 C C . ARG B 1 87 ? 15.219 -14.031 -4.004 1 52.03 87 ARG B C 1
ATOM 1387 O O . ARG B 1 87 ? 15.227 -13.492 -5.109 1 52.03 87 ARG B O 1
ATOM 1394 N N . GLY B 1 88 ? 14.406 -13.586 -3.209 1 48.69 88 GLY B N 1
ATOM 1395 C CA . GLY B 1 88 ? 13.523 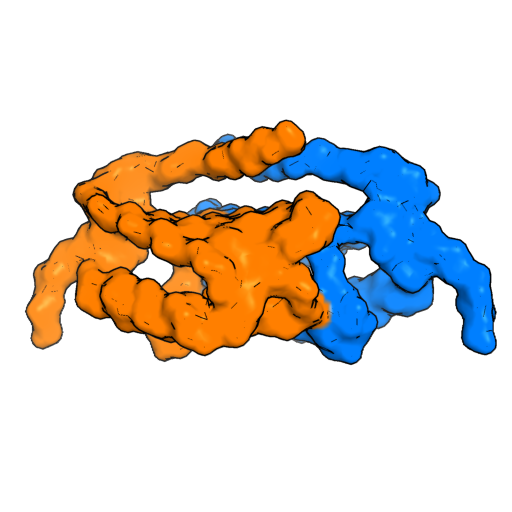-12.438 -3.107 1 48.69 88 GLY B CA 1
ATOM 1396 C C . GLY B 1 88 ? 14.148 -11.148 -3.602 1 48.69 88 GLY B C 1
ATOM 1397 O O . GLY B 1 88 ? 15.344 -10.922 -3.41 1 48.69 88 GLY B O 1
ATOM 1398 N N . PRO B 1 89 ? 13.703 -10.664 -4.645 1 44.16 89 PRO B N 1
ATOM 1399 C CA . PRO B 1 89 ? 14.242 -9.398 -5.148 1 44.16 89 PRO B CA 1
ATOM 1400 C C . PRO B 1 89 ? 14.586 -8.422 -4.027 1 44.16 89 PRO B C 1
ATOM 1402 O O . PRO B 1 89 ? 13.961 -8.461 -2.959 1 44.16 89 PRO B O 1
ATOM 1405 N N . ALA B 1 90 ? 15.914 -7.906 -3.988 1 43.34 90 ALA B N 1
ATOM 1406 C CA . ALA B 1 90 ? 16.375 -6.785 -3.172 1 43.34 90 ALA B CA 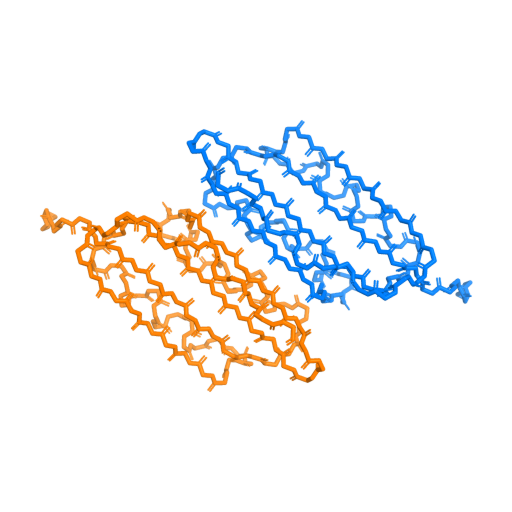1
ATOM 1407 C C . ALA B 1 90 ? 15.406 -5.609 -3.252 1 43.34 90 ALA B C 1
ATOM 1409 O O . ALA B 1 90 ? 14.703 -5.445 -4.254 1 43.34 90 ALA B O 1
ATOM 1410 N N . VAL B 1 91 ? 14.82 -5.188 -2.229 1 45.34 91 VAL B N 1
ATOM 1411 C CA . VAL B 1 91 ? 14.062 -3.945 -2.09 1 45.34 91 VAL B CA 1
ATOM 1412 C C . VAL B 1 91 ? 14.586 -2.912 -3.084 1 45.34 91 VAL B C 1
ATOM 1414 O O . VAL B 1 91 ? 15.781 -2.59 -3.088 1 45.34 91 VAL B O 1
ATOM 1417 N N . LEU B 1 92 ? 14.211 -2.977 -4.359 1 42.31 92 LEU B N 1
ATOM 1418 C CA . LEU B 1 92 ? 14.617 -1.989 -5.352 1 42.31 92 LEU B CA 1
ATOM 1419 C C . LEU B 1 92 ? 14.492 -0.575 -4.797 1 42.31 92 LEU B C 1
ATOM 1421 O O . LEU B 1 92 ? 13.492 -0.236 -4.164 1 42.31 92 LEU B O 1
ATOM 1425 N N . ALA B 1 93 ? 15.656 -0.081 -4.445 1 38.69 93 ALA B N 1
ATOM 1426 C CA . ALA B 1 93 ? 15.82 1.34 -4.152 1 38.69 93 ALA B CA 1
ATOM 1427 C C . ALA B 1 93 ? 15.211 2.201 -5.254 1 38.69 93 ALA B C 1
ATOM 1429 O O . ALA B 1 93 ? 15.539 2.039 -6.43 1 38.69 93 ALA B O 1
ATOM 1430 N N . VAL B 1 94 ? 13.992 2.475 -5.098 1 37.69 94 VAL B N 1
ATOM 1431 C CA . VAL B 1 94 ? 13.477 3.455 -6.051 1 37.69 94 VAL B CA 1
ATOM 1432 C C . VAL B 1 94 ? 14.359 4.707 -6.027 1 37.69 94 VAL B C 1
ATOM 1434 O O . VAL B 1 94 ? 14.672 5.23 -4.957 1 37.69 94 VAL B O 1
ATOM 1437 N N . ALA B 1 95 ? 15.328 4.656 -6.914 1 33.84 95 ALA B N 1
ATOM 1438 C CA . ALA B 1 95 ? 16.25 5.785 -7 1 33.84 95 ALA B CA 1
ATOM 1439 C C . ALA B 1 95 ? 15.5 7.113 -6.945 1 33.84 95 ALA B C 1
ATOM 1441 O O . ALA B 1 95 ? 14.398 7.234 -7.492 1 33.84 95 ALA B O 1
ATOM 1442 N N . ALA B 1 96 ? 15.891 8.07 -6.031 1 32.22 96 ALA B N 1
ATOM 1443 C CA . ALA B 1 96 ? 15.5 9.477 -5.992 1 32.22 96 ALA B CA 1
ATOM 1444 C C . ALA B 1 96 ? 15.742 10.148 -7.34 1 32.22 96 ALA B C 1
ATOM 1446 O O . ALA B 1 96 ? 16.656 9.781 -8.078 1 32.22 96 ALA B O 1
#

Solvent-accessible surface area (backbone atoms only — not comparable to full-atom values): 10523 Å² total; per-residue (Å²): 124,85,81,61,64,56,20,16,37,36,42,39,36,36,24,48,72,49,34,59,45,63,27,55,67,36,42,55,37,29,79,67,70,36,64,65,38,30,36,39,36,41,48,59,87,78,30,26,39,37,37,39,30,29,47,66,35,56,55,77,50,52,59,54,39,50,52,54,55,71,66,39,84,51,54,74,46,78,48,77,49,75,45,72,62,45,84,63,79,72,81,75,72,75,75,131,124,85,83,60,66,56,20,15,38,36,42,37,36,37,25,48,72,50,35,59,44,64,27,57,69,35,42,57,36,29,78,68,73,35,65,66,39,31,35,40,36,41,49,58,87,78,31,26,38,37,37,39,30,30,48,66,34,56,54,76,50,53,58,54,40,50,52,54,55,71,65,38,83,51,54,74,46,77,46,78,48,75,44,72,62,46,85,64,78,72,82,73,72,76,75,131

pLDDT: mean 88.65, std 18.89, range [32.22, 98.81]